Protein AF-A0A9E1WQV4-F1 (afdb_monomer)

Structure (mmCIF, N/CA/C/O backbone):
data_AF-A0A9E1WQV4-F1
#
_entry.id   AF-A0A9E1WQV4-F1
#
loop_
_atom_site.group_PDB
_atom_site.id
_atom_site.type_symbol
_atom_site.label_atom_id
_atom_site.label_alt_id
_atom_site.label_comp_id
_atom_site.label_asym_id
_atom_site.label_entity_id
_atom_site.label_seq_id
_atom_site.pdbx_PDB_ins_code
_atom_site.Cartn_x
_atom_site.Cartn_y
_atom_site.Cartn_z
_atom_site.occupancy
_atom_site.B_iso_or_equiv
_atom_site.auth_seq_id
_atom_site.auth_comp_id
_atom_site.auth_asym_id
_atom_site.auth_atom_id
_atom_site.pdbx_PDB_model_num
ATOM 1 N N . MET A 1 1 ? -16.474 -38.210 -16.948 1.00 46.97 1 MET A N 1
ATOM 2 C CA . MET A 1 1 ? -16.810 -39.626 -16.668 1.00 46.97 1 MET A CA 1
ATOM 3 C C . MET A 1 1 ? -15.667 -40.233 -15.865 1.00 46.97 1 MET A C 1
ATOM 5 O O . MET A 1 1 ? -14.550 -39.783 -16.066 1.00 46.97 1 MET A O 1
ATOM 9 N N . HIS A 1 2 ? -15.974 -41.198 -14.989 1.00 42.28 2 HIS A N 1
ATOM 10 C CA . HIS A 1 2 ? -15.208 -41.703 -13.825 1.00 42.28 2 HIS A CA 1
ATOM 11 C C . HIS A 1 2 ? -15.502 -40.909 -12.539 1.00 42.28 2 HIS A C 1
ATOM 13 O O . HIS A 1 2 ? -14.863 -39.907 -12.256 1.00 42.28 2 HIS A O 1
ATOM 19 N N . HIS A 1 3 ? -16.684 -41.086 -11.938 1.00 42.25 3 HIS A N 1
ATOM 20 C CA . HIS A 1 3 ? -17.107 -42.176 -11.032 1.00 42.25 3 HIS A CA 1
ATOM 21 C C . HIS A 1 3 ? -16.388 -42.156 -9.675 1.00 42.25 3 HIS A C 1
ATOM 23 O O . HIS A 1 3 ? -15.284 -42.660 -9.536 1.00 42.25 3 HIS A O 1
ATOM 29 N N . TYR A 1 4 ? -17.081 -41.543 -8.708 1.00 45.31 4 TYR A N 1
ATOM 30 C CA . TYR A 1 4 ? -17.260 -41.971 -7.318 1.00 45.31 4 TYR A CA 1
ATOM 31 C C . TYR A 1 4 ? -16.477 -43.218 -6.875 1.00 45.31 4 TYR A C 1
ATOM 33 O O . TYR A 1 4 ? -16.779 -44.317 -7.331 1.00 45.31 4 TYR A O 1
ATOM 41 N N . ASP A 1 5 ? -15.650 -43.055 -5.843 1.00 47.50 5 ASP A N 1
ATOM 42 C CA . ASP A 1 5 ? -15.362 -44.114 -4.869 1.00 47.50 5 ASP A CA 1
ATOM 43 C C . ASP A 1 5 ? -15.638 -43.563 -3.456 1.00 47.50 5 ASP A C 1
ATOM 45 O O . ASP A 1 5 ? -14.759 -43.288 -2.645 1.00 47.50 5 ASP A O 1
ATOM 49 N N . MET A 1 6 ? -16.929 -43.314 -3.205 1.00 45.66 6 MET A N 1
ATOM 50 C CA . MET A 1 6 ? -17.501 -42.812 -1.947 1.00 45.66 6 MET A CA 1
ATOM 51 C C . MET A 1 6 ? -17.825 -43.951 -0.957 1.00 45.66 6 MET A C 1
ATOM 53 O O . MET A 1 6 ? -18.686 -43.789 -0.098 1.00 45.66 6 MET A O 1
ATOM 57 N N . LEU A 1 7 ? -17.218 -45.139 -1.073 1.00 41.62 7 LEU A N 1
ATOM 58 C CA . LEU A 1 7 ? -17.645 -46.279 -0.252 1.00 41.62 7 LEU A CA 1
ATOM 59 C C . LEU A 1 7 ? -16.545 -47.332 -0.048 1.00 41.62 7 LEU A C 1
ATOM 61 O O . LEU A 1 7 ? -16.568 -48.372 -0.693 1.00 41.62 7 LEU A O 1
ATOM 65 N N . LYS A 1 8 ? -15.602 -47.081 0.870 1.00 40.69 8 LYS A N 1
ATOM 66 C CA . LYS A 1 8 ? -14.780 -48.104 1.558 1.00 40.69 8 LYS A CA 1
ATOM 67 C C . LYS A 1 8 ? -13.944 -47.448 2.661 1.00 40.69 8 LYS A C 1
ATOM 69 O O . LYS A 1 8 ? -12.840 -46.994 2.402 1.00 40.69 8 LYS A O 1
ATOM 74 N N . ALA A 1 9 ? -14.495 -47.395 3.872 1.00 35.00 9 ALA A N 1
ATOM 75 C CA . ALA A 1 9 ? -13.773 -47.606 5.137 1.00 35.00 9 ALA A CA 1
ATOM 76 C C . ALA A 1 9 ? -14.674 -47.212 6.316 1.00 35.00 9 ALA A C 1
ATOM 78 O O . ALA A 1 9 ? -14.480 -46.186 6.962 1.00 35.00 9 ALA A O 1
ATOM 79 N N . LEU A 1 10 ? -15.673 -48.048 6.602 1.00 38.72 10 LEU A N 1
ATOM 80 C CA . LEU A 1 10 ? -16.280 -48.108 7.926 1.00 38.72 10 LEU A CA 1
ATOM 81 C C . LEU A 1 10 ? -15.916 -49.477 8.505 1.00 38.72 10 LEU A C 1
ATOM 83 O O . LEU A 1 10 ? -16.418 -50.497 8.043 1.00 38.72 10 LEU A O 1
ATOM 87 N N . CYS A 1 11 ? -15.016 -49.491 9.485 1.00 37.09 11 CYS A N 1
ATOM 88 C CA . CYS A 1 11 ? -14.841 -50.599 10.417 1.00 37.09 11 CYS A CA 1
ATOM 89 C C . CYS A 1 11 ? -14.579 -49.985 11.795 1.00 37.09 11 CYS A C 1
ATOM 91 O O . CYS A 1 11 ? -13.533 -49.396 12.050 1.00 37.09 11 CYS A O 1
ATOM 93 N N . VAL A 1 12 ? -15.601 -50.064 12.641 1.00 45.34 12 VAL A N 1
ATOM 94 C CA . VAL A 1 12 ? -15.632 -49.627 14.037 1.00 45.34 12 VAL A CA 1
ATOM 95 C C . VAL A 1 12 ? -14.972 -50.705 14.888 1.00 45.34 12 VAL A C 1
ATOM 97 O O . VAL A 1 12 ? -15.462 -51.826 14.853 1.00 45.34 12 VAL A O 1
ATOM 100 N N . ILE A 1 13 ? -13.973 -50.375 15.717 1.00 40.44 13 ILE A N 1
ATOM 101 C CA . ILE A 1 13 ? -13.744 -51.079 16.994 1.00 40.44 13 ILE A CA 1
ATOM 102 C C . ILE A 1 13 ? -13.333 -50.059 18.068 1.00 40.44 13 ILE A C 1
ATOM 104 O O . ILE A 1 13 ? -12.258 -49.467 18.023 1.00 40.44 13 ILE A O 1
ATOM 108 N N . MET A 1 14 ? -14.232 -49.881 19.038 1.00 46.06 14 MET A N 1
ATOM 109 C CA . MET A 1 14 ? -14.001 -49.277 20.350 1.00 46.06 14 MET A CA 1
ATOM 110 C C . MET A 1 14 ? -13.062 -50.152 21.188 1.00 46.06 14 MET A C 1
ATOM 112 O O . MET A 1 14 ? -13.451 -51.282 21.463 1.00 46.06 14 MET A O 1
ATOM 116 N N . ILE A 1 15 ? -11.944 -49.614 21.699 1.00 48.19 15 ILE A N 1
ATOM 117 C CA . ILE A 1 15 ? -11.356 -49.987 23.005 1.00 48.19 15 ILE A CA 1
ATOM 118 C C . ILE A 1 15 ? -10.679 -48.745 23.635 1.00 48.19 15 ILE A C 1
ATOM 120 O O . ILE A 1 15 ? -9.665 -48.263 23.149 1.00 48.19 15 ILE A O 1
ATOM 124 N N . LEU A 1 16 ? -11.304 -48.245 24.709 1.00 49.38 16 LEU A N 1
ATOM 125 C CA . LEU A 1 16 ? -10.781 -47.538 25.897 1.00 49.38 16 LEU A CA 1
ATOM 126 C C . LEU A 1 16 ? -9.559 -46.598 25.778 1.00 49.38 16 LEU A C 1
ATOM 128 O O . LEU A 1 16 ? -8.407 -47.019 25.822 1.00 49.38 16 LEU A O 1
ATOM 132 N N . GLY A 1 17 ? -9.856 -45.298 25.857 1.00 51.12 17 GLY A N 1
ATOM 133 C CA . GLY A 1 17 ? -8.946 -44.217 26.253 1.00 51.12 17 GLY A CA 1
ATOM 134 C C . GLY A 1 17 ? -9.301 -42.931 25.505 1.00 51.12 17 GLY A C 1
ATOM 135 O O . GLY A 1 17 ? -9.462 -43.002 24.287 1.00 51.12 17 GLY A O 1
ATOM 136 N N . PRO A 1 18 ? -9.448 -41.754 26.149 1.00 47.06 18 PRO A N 1
ATOM 137 C CA . PRO A 1 18 ? -9.631 -40.511 25.415 1.00 47.06 18 PRO A CA 1
ATOM 138 C C . PRO A 1 18 ? -8.277 -40.102 24.826 1.00 47.06 18 PRO A C 1
ATOM 140 O O . PRO A 1 18 ? -7.641 -39.151 25.269 1.00 47.06 18 PRO A O 1
ATOM 143 N N . ALA A 1 19 ? -7.806 -40.843 23.826 1.00 55.81 19 ALA A N 1
ATOM 144 C CA . ALA A 1 19 ? -6.845 -40.318 22.882 1.00 55.81 19 ALA A CA 1
ATOM 145 C C . ALA A 1 19 ? -7.621 -39.305 22.041 1.00 55.81 19 ALA A C 1
ATOM 147 O O . ALA A 1 19 ? -8.269 -39.648 21.054 1.00 55.81 19 ALA A O 1
ATOM 148 N N . VAL A 1 20 ? -7.618 -38.054 22.503 1.00 52.47 20 VAL A N 1
ATOM 149 C CA . VAL A 1 20 ? -7.953 -36.902 21.674 1.00 52.47 20 VAL A CA 1
ATOM 150 C C . VAL A 1 20 ? -6.980 -36.962 20.506 1.00 52.47 20 VAL A C 1
ATOM 152 O O . VAL A 1 20 ? -5.822 -36.567 20.624 1.00 52.47 20 VAL A O 1
ATOM 155 N N . ILE A 1 21 ? -7.421 -37.538 19.391 1.00 55.25 21 ILE A N 1
ATOM 156 C CA . ILE A 1 21 ? -6.723 -37.393 18.126 1.00 55.25 21 ILE A CA 1
ATOM 157 C C . ILE A 1 21 ? -6.919 -35.925 17.773 1.00 55.25 21 ILE A C 1
ATOM 159 O O . ILE A 1 21 ? -7.943 -35.531 17.219 1.00 55.25 21 ILE A O 1
ATOM 163 N N . LEU A 1 22 ? -5.957 -35.101 18.188 1.00 50.19 22 LEU A N 1
ATOM 164 C CA . LEU A 1 22 ? -5.810 -33.740 17.716 1.00 50.19 22 LEU A CA 1
ATOM 165 C C . LEU A 1 22 ? -5.447 -33.855 16.238 1.00 50.19 22 LEU A C 1
ATOM 167 O O . LEU A 1 22 ? -4.277 -33.891 15.865 1.00 50.19 22 LEU A O 1
ATOM 171 N N . THR A 1 23 ? -6.458 -33.987 15.385 1.00 56.59 23 THR A N 1
ATOM 172 C CA . THR A 1 23 ? -6.287 -33.723 13.966 1.00 56.59 23 THR A CA 1
ATOM 173 C C . THR A 1 23 ? -5.941 -32.245 13.884 1.00 56.59 23 THR A C 1
ATOM 175 O O . THR A 1 23 ? -6.826 -31.395 13.987 1.00 56.59 23 THR A O 1
ATOM 178 N N . ALA A 1 24 ? -4.650 -31.928 13.794 1.00 57.56 24 ALA A N 1
ATOM 179 C CA . ALA A 1 24 ? -4.224 -30.605 13.389 1.00 57.56 24 ALA A CA 1
ATOM 180 C C . ALA A 1 24 ? -4.896 -30.352 12.039 1.00 57.56 24 ALA A C 1
ATOM 182 O O . ALA A 1 24 ? -4.592 -31.020 11.047 1.00 57.56 24 ALA A O 1
ATOM 183 N N . ALA A 1 25 ? -5.885 -29.457 12.035 1.00 50.06 25 ALA A N 1
ATOM 184 C CA . ALA A 1 25 ? -6.402 -28.908 10.800 1.00 50.06 25 ALA A CA 1
ATOM 185 C C . ALA A 1 25 ? -5.195 -28.388 10.009 1.00 50.06 25 ALA A C 1
ATOM 187 O O . ALA A 1 25 ? -4.257 -27.856 10.614 1.00 50.06 25 ALA A O 1
ATOM 188 N N . PRO A 1 26 ? -5.160 -28.581 8.687 1.00 46.53 26 PRO A N 1
ATOM 189 C CA . PRO A 1 26 ? -4.040 -28.079 7.925 1.00 46.53 26 PRO A CA 1
ATOM 190 C C . PRO A 1 26 ? -3.999 -26.554 8.101 1.00 46.53 26 PRO A C 1
ATOM 192 O O . PRO A 1 26 ? -5.042 -25.900 8.056 1.00 46.53 26 PRO A O 1
ATOM 195 N N . ALA A 1 27 ? -2.811 -26.000 8.355 1.00 46.19 27 ALA A N 1
ATOM 196 C CA . ALA A 1 27 ? -2.582 -24.560 8.413 1.00 46.19 27 ALA A CA 1
ATOM 197 C C . ALA A 1 27 ? -2.834 -23.981 7.014 1.00 46.19 27 ALA A C 1
ATOM 199 O O . ALA A 1 27 ? -1.961 -23.941 6.146 1.00 46.19 27 ALA A O 1
ATOM 200 N N . HIS A 1 28 ? -4.089 -23.654 6.738 1.00 47.72 28 HIS A N 1
ATOM 201 C CA . HIS A 1 28 ? -4.545 -23.153 5.456 1.00 47.72 28 HIS A CA 1
ATOM 202 C C . HIS A 1 28 ? -5.324 -21.862 5.727 1.00 47.72 28 HIS A C 1
ATOM 204 O O . HIS A 1 28 ? -6.419 -21.880 6.279 1.00 47.72 28 HIS A O 1
ATOM 210 N N . ALA A 1 29 ? -4.703 -20.739 5.348 1.00 48.44 29 ALA A N 1
ATOM 211 C CA . ALA A 1 29 ? -5.222 -19.364 5.342 1.00 48.44 29 ALA A CA 1
ATOM 212 C C . ALA A 1 29 ? -5.430 -18.630 6.691 1.00 48.44 29 ALA A C 1
ATOM 214 O O . ALA A 1 29 ? -5.790 -17.456 6.670 1.00 48.44 29 ALA A O 1
ATOM 215 N N . SER A 1 30 ? -5.160 -19.245 7.846 1.00 55.81 30 SER A N 1
ATOM 216 C CA . SER A 1 30 ? -5.443 -18.660 9.174 1.00 55.81 30 SER A CA 1
ATOM 217 C C . SER A 1 30 ? -4.333 -17.811 9.811 1.00 55.81 30 SER A C 1
ATOM 219 O O . SER A 1 30 ? -4.592 -17.169 10.826 1.00 55.81 30 SER A O 1
ATOM 221 N N . ASP A 1 31 ? -3.123 -17.788 9.248 1.00 76.44 31 ASP A N 1
ATOM 222 C CA . ASP A 1 31 ? -1.943 -17.324 10.005 1.00 76.44 31 ASP A CA 1
ATOM 223 C C . ASP A 1 31 ? -1.505 -15.890 9.666 1.00 76.44 31 ASP A C 1
ATOM 225 O O . ASP A 1 31 ? -0.650 -15.323 10.345 1.00 76.44 31 ASP A O 1
ATOM 229 N N . VAL A 1 32 ? -2.091 -15.274 8.633 1.00 90.38 32 VAL A N 1
ATOM 230 C CA . VAL A 1 32 ? -1.797 -13.874 8.297 1.00 90.38 32 VAL A CA 1
ATOM 231 C C . VAL A 1 32 ? -2.592 -12.961 9.224 1.00 90.38 32 VAL A C 1
ATOM 233 O O . VAL A 1 32 ? -3.813 -12.836 9.111 1.00 90.38 32 VAL A O 1
ATOM 236 N N . VAL A 1 33 ? -1.879 -12.292 10.125 1.00 94.06 33 VAL A N 1
ATOM 237 C CA . VAL A 1 33 ? -2.424 -11.306 11.061 1.00 94.06 33 VAL A CA 1
ATOM 238 C C . VAL A 1 33 ? -1.759 -9.952 10.848 1.00 94.06 33 VAL A C 1
ATOM 240 O O . VAL A 1 33 ? -0.567 -9.860 10.566 1.00 94.06 33 VAL A O 1
ATOM 243 N N . PHE A 1 34 ? -2.544 -8.887 10.980 1.00 95.56 34 PHE A N 1
ATOM 244 C CA . PHE A 1 34 ? -2.066 -7.510 10.916 1.00 95.56 34 PHE A CA 1
ATOM 245 C C . PHE A 1 34 ? -2.098 -6.908 12.319 1.00 95.56 34 PHE A C 1
ATOM 247 O O . PHE A 1 34 ? -2.936 -6.056 12.633 1.00 95.56 34 PHE A O 1
ATOM 254 N N . ASP A 1 35 ? -1.240 -7.448 13.180 1.00 94.19 35 ASP A N 1
ATOM 255 C CA . ASP A 1 35 ? -1.092 -7.107 14.594 1.00 94.19 35 ASP A CA 1
ATOM 256 C C . ASP A 1 35 ? -0.100 -5.949 14.812 1.00 94.19 35 ASP A C 1
ATOM 258 O O . ASP A 1 35 ? 0.396 -5.349 13.860 1.00 94.19 35 ASP A O 1
ATOM 262 N N . ASP A 1 36 ? 0.161 -5.579 16.066 1.00 93.81 36 ASP A N 1
ATOM 263 C CA . ASP A 1 36 ? 0.959 -4.388 16.387 1.00 93.81 36 ASP A CA 1
ATOM 264 C C . ASP A 1 36 ? 2.405 -4.427 15.853 1.00 93.81 36 ASP A C 1
ATOM 266 O O . ASP A 1 36 ? 2.839 -3.412 15.296 1.00 93.81 36 ASP A O 1
ATOM 270 N N . PRO A 1 37 ? 3.154 -5.547 15.941 1.00 93.38 37 PRO A N 1
ATOM 271 C CA . PRO A 1 37 ? 4.454 -5.667 15.284 1.00 93.38 37 PRO A CA 1
ATOM 272 C C . PRO A 1 37 ? 4.396 -5.396 13.777 1.00 93.38 37 PRO A C 1
ATOM 274 O O . PRO A 1 37 ? 5.180 -4.586 13.275 1.00 93.38 37 PRO A O 1
ATOM 277 N N . VAL A 1 38 ? 3.452 -6.017 13.060 1.00 94.38 38 VAL A N 1
ATOM 278 C CA . VAL A 1 38 ? 3.329 -5.848 11.604 1.00 94.38 38 VAL A CA 1
ATOM 279 C C . VAL A 1 38 ? 2.866 -4.430 11.255 1.00 94.38 38 VAL A C 1
ATOM 281 O O . VAL A 1 38 ? 3.440 -3.799 10.367 1.00 94.38 38 VAL A O 1
ATOM 284 N N . ARG A 1 39 ? 1.885 -3.879 11.981 1.00 95.12 39 ARG A N 1
ATOM 285 C CA . ARG A 1 39 ? 1.399 -2.495 11.816 1.00 95.12 39 ARG A CA 1
ATOM 286 C C . ARG A 1 39 ? 2.522 -1.484 11.962 1.00 95.12 39 ARG A C 1
ATOM 288 O O . ARG A 1 39 ? 2.651 -0.597 11.123 1.00 95.12 39 ARG A O 1
ATOM 295 N N . ARG A 1 40 ? 3.327 -1.616 13.019 1.00 93.25 40 ARG A N 1
ATOM 296 C CA . ARG A 1 40 ? 4.455 -0.722 13.281 1.00 93.25 40 ARG A CA 1
ATOM 297 C C . ARG A 1 40 ? 5.483 -0.812 12.166 1.00 93.25 40 ARG A C 1
ATOM 299 O O . ARG A 1 40 ? 5.858 0.209 11.605 1.00 93.25 40 ARG A O 1
ATOM 306 N N . ALA A 1 41 ? 5.878 -2.029 11.804 1.00 93.19 41 ALA A N 1
ATOM 307 C CA . ALA A 1 41 ? 6.856 -2.228 10.750 1.00 93.19 41 ALA A CA 1
ATOM 308 C C . ALA A 1 41 ? 6.388 -1.669 9.399 1.00 93.19 41 ALA A C 1
ATOM 310 O O . ALA A 1 41 ? 7.191 -1.089 8.676 1.00 93.19 41 ALA A O 1
ATOM 311 N N . VAL A 1 42 ? 5.097 -1.797 9.071 1.00 94.31 42 VAL A N 1
ATOM 312 C CA . VAL A 1 42 ? 4.510 -1.176 7.877 1.00 94.31 42 VAL A CA 1
ATOM 313 C C . VAL A 1 42 ? 4.465 0.349 7.996 1.00 94.31 42 VAL A C 1
ATOM 315 O O . VAL A 1 42 ? 4.784 1.030 7.026 1.00 94.31 42 VAL A O 1
ATOM 318 N N . GLY A 1 43 ? 4.107 0.895 9.160 1.00 93.56 43 GLY A N 1
ATOM 319 C CA . GLY A 1 43 ? 4.108 2.341 9.416 1.00 93.56 43 GLY A CA 1
ATOM 320 C C . GLY A 1 43 ? 5.493 2.988 9.304 1.00 93.56 43 GLY A C 1
ATOM 321 O O . GLY A 1 43 ? 5.591 4.148 8.909 1.00 93.56 43 GLY A O 1
ATOM 322 N N . ASP A 1 44 ? 6.551 2.221 9.574 1.00 91.81 44 ASP A N 1
ATOM 323 C CA . ASP A 1 44 ? 7.949 2.657 9.490 1.00 91.81 44 ASP A CA 1
ATOM 324 C C . ASP A 1 44 ? 8.535 2.561 8.058 1.00 91.81 44 ASP A C 1
ATOM 326 O O . ASP A 1 44 ? 9.668 2.989 7.814 1.00 91.81 44 ASP A O 1
ATOM 330 N N . LEU A 1 45 ? 7.788 2.018 7.083 1.00 92.12 45 LEU A N 1
ATOM 331 C CA . LEU A 1 45 ? 8.240 1.932 5.690 1.00 92.12 45 LEU A CA 1
ATOM 332 C C . LEU A 1 45 ? 8.341 3.316 5.039 1.00 92.12 45 LEU A C 1
ATOM 334 O O . LEU A 1 45 ? 7.531 4.216 5.258 1.00 92.12 45 LEU A O 1
ATOM 338 N N . THR A 1 46 ? 9.324 3.468 4.148 1.00 92.00 46 THR A N 1
ATOM 339 C CA . THR A 1 46 ? 9.542 4.721 3.419 1.00 92.00 46 THR A CA 1
ATOM 340 C C . THR A 1 46 ? 8.337 5.065 2.533 1.00 92.00 46 THR A C 1
ATOM 342 O O . THR A 1 46 ? 7.958 4.243 1.695 1.00 92.00 46 THR A O 1
ATOM 345 N N . PRO A 1 47 ? 7.755 6.273 2.639 1.00 93.19 47 PRO A N 1
ATOM 346 C CA . PRO A 1 47 ? 6.695 6.699 1.735 1.00 93.19 47 PRO A CA 1
ATOM 347 C C . PRO A 1 47 ? 7.230 6.936 0.322 1.00 93.19 47 PRO A C 1
ATOM 349 O O . PRO A 1 47 ? 8.192 7.673 0.116 1.00 93.19 47 PRO A O 1
ATOM 352 N N . LEU A 1 48 ? 6.553 6.346 -0.659 1.00 92.88 48 LEU A N 1
ATOM 353 C CA . LEU A 1 48 ? 6.721 6.619 -2.088 1.00 92.88 48 LEU A CA 1
ATOM 354 C C . LEU A 1 48 ? 5.687 7.641 -2.583 1.00 92.88 48 LEU A C 1
ATOM 356 O O . LEU A 1 48 ? 5.943 8.385 -3.528 1.00 92.88 48 LEU A O 1
ATOM 360 N N . SER A 1 49 ? 4.506 7.675 -1.958 1.00 93.88 49 SER A N 1
ATOM 361 C CA . SER A 1 49 ? 3.452 8.657 -2.220 1.00 93.88 49 SER A CA 1
ATOM 362 C C . SER A 1 49 ? 2.493 8.767 -1.037 1.00 93.88 49 SER A C 1
ATOM 364 O O . SER A 1 49 ? 2.248 7.786 -0.334 1.00 93.88 49 SER A O 1
ATOM 366 N N . GLY A 1 50 ? 1.906 9.950 -0.851 1.00 89.00 50 GLY A N 1
ATOM 367 C CA . GLY A 1 50 ? 1.011 10.232 0.268 1.00 89.00 50 GLY A CA 1
ATOM 368 C C . GLY A 1 50 ? 1.735 10.328 1.614 1.00 89.00 50 GLY A C 1
ATOM 369 O O 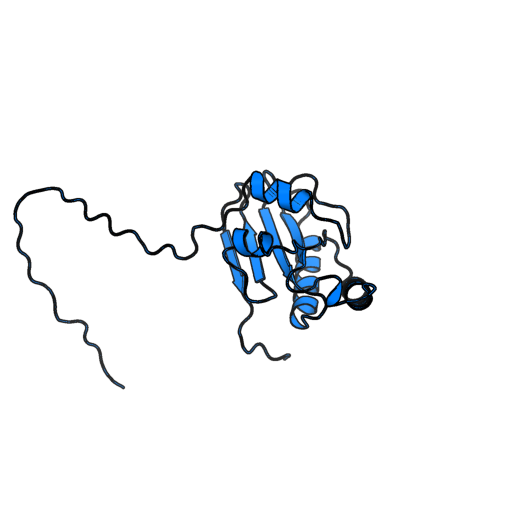. GLY A 1 50 ? 2.955 10.194 1.713 1.00 89.00 50 GLY A O 1
ATOM 370 N N . THR A 1 51 ? 0.966 10.603 2.662 1.00 83.19 51 THR A N 1
ATOM 371 C CA . THR A 1 51 ? 1.475 10.667 4.037 1.00 83.19 51 THR A CA 1
ATOM 372 C C . THR A 1 51 ? 1.468 9.265 4.646 1.00 83.19 51 THR A C 1
ATOM 374 O O . THR A 1 51 ? 0.439 8.603 4.547 1.00 83.19 51 THR A O 1
ATOM 377 N N . PRO A 1 52 ? 2.555 8.791 5.281 1.00 75.38 52 PRO A N 1
ATOM 378 C CA . PRO A 1 52 ? 2.541 7.527 6.015 1.00 75.38 52 PRO A CA 1
ATOM 379 C C . PRO A 1 52 ? 1.372 7.440 7.002 1.00 75.38 52 PRO A C 1
ATOM 381 O O . PRO A 1 52 ? 1.014 8.430 7.645 1.00 75.38 52 PRO A O 1
ATOM 384 N N . VAL A 1 53 ? 0.786 6.250 7.136 1.00 78.50 53 VAL A N 1
ATOM 385 C CA . VAL A 1 53 ? -0.278 6.011 8.117 1.00 78.50 53 VAL A CA 1
ATOM 386 C C . VAL A 1 53 ? 0.341 6.004 9.511 1.00 78.50 53 VAL A C 1
ATOM 388 O O . VAL A 1 53 ? 1.142 5.131 9.825 1.00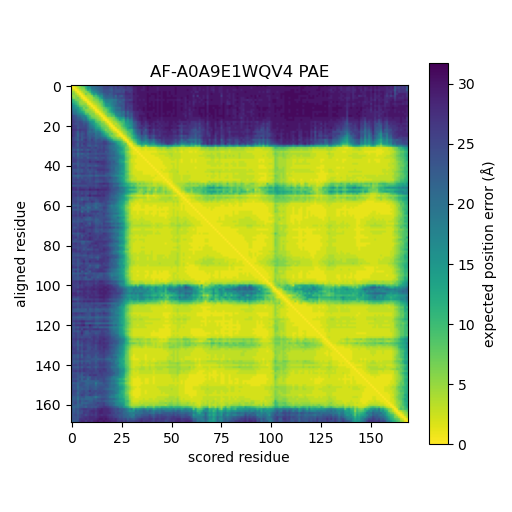 78.50 53 VAL A O 1
ATOM 391 N N . ALA A 1 54 ? -0.057 6.956 10.355 1.00 72.19 54 ALA A N 1
ATOM 392 C CA . ALA A 1 54 ? 0.427 7.035 11.734 1.00 72.19 54 ALA A CA 1
ATOM 393 C C . ALA A 1 54 ? -0.225 5.997 12.668 1.00 72.19 54 ALA A C 1
ATOM 395 O O . ALA A 1 54 ? 0.361 5.652 13.690 1.00 72.19 54 ALA A O 1
ATOM 396 N N . ASP A 1 55 ? -1.434 5.520 12.338 1.00 84.50 55 ASP A N 1
ATOM 397 C CA . ASP A 1 55 ? -2.166 4.550 13.159 1.00 84.50 55 ASP A CA 1
ATOM 398 C C . ASP A 1 55 ? -3.160 3.690 12.351 1.00 84.50 55 ASP A C 1
ATOM 400 O O . ASP A 1 55 ? -4.051 4.201 11.653 1.00 84.50 55 ASP A O 1
ATOM 404 N N . PHE A 1 56 ? -3.015 2.373 12.498 1.00 91.75 56 PHE A N 1
ATOM 405 C CA . PHE A 1 56 ? -3.876 1.337 11.923 1.00 91.75 56 PHE A CA 1
ATOM 406 C C . PHE A 1 56 ? -4.915 0.794 12.921 1.00 91.75 56 PHE A C 1
ATOM 408 O O . PHE A 1 56 ? -5.865 0.132 12.504 1.00 91.75 56 PHE A O 1
ATOM 415 N N . ALA A 1 57 ? -4.750 1.041 14.223 1.00 88.31 57 ALA A N 1
ATOM 416 C CA . ALA A 1 57 ? -5.556 0.427 15.267 1.00 88.31 57 ALA A CA 1
ATOM 417 C C . ALA A 1 57 ? -7.034 0.837 15.177 1.00 88.31 57 ALA A C 1
ATOM 419 O O . ALA A 1 57 ? -7.381 1.989 14.908 1.00 88.31 57 ALA A O 1
ATOM 420 N N . GLY A 1 58 ? -7.927 -0.132 15.403 1.00 92.38 58 GLY A N 1
ATOM 421 C CA . GLY A 1 58 ? -9.371 0.104 15.447 1.00 92.38 58 GLY A CA 1
ATOM 422 C C . GLY A 1 58 ? -10.026 0.390 14.090 1.00 92.38 58 GLY A C 1
ATOM 423 O O . GLY A 1 58 ? -11.206 0.740 14.056 1.00 92.38 58 GLY A O 1
ATOM 424 N N . LYS A 1 59 ? -9.300 0.236 12.976 1.00 94.56 59 LYS A N 1
ATOM 425 C CA . LYS A 1 59 ? -9.792 0.501 11.616 1.00 94.56 59 LYS A CA 1
ATOM 426 C C . LYS A 1 59 ? -9.775 -0.765 10.775 1.00 94.56 59 LYS A C 1
ATOM 428 O O . LYS A 1 59 ? -8.878 -1.595 10.900 1.00 94.56 59 LYS A O 1
ATOM 433 N N . ILE A 1 60 ? -10.725 -0.868 9.848 1.00 97.44 60 ILE A N 1
ATOM 434 C CA . ILE A 1 60 ? -10.604 -1.839 8.759 1.00 97.44 60 ILE A CA 1
ATOM 435 C C . ILE A 1 60 ? -9.386 -1.429 7.933 1.00 97.44 60 ILE A C 1
ATOM 437 O O . ILE A 1 60 ? -9.266 -0.262 7.556 1.00 97.44 60 ILE A O 1
ATOM 441 N N . THR A 1 61 ? -8.486 -2.367 7.657 1.00 97.62 61 THR A N 1
ATOM 442 C CA . THR A 1 61 ? -7.262 -2.078 6.902 1.00 97.62 61 THR A CA 1
ATOM 443 C C . THR A 1 61 ? -7.226 -2.876 5.612 1.00 97.62 61 THR A C 1
ATOM 445 O O . THR A 1 61 ? -7.299 -4.099 5.629 1.00 97.62 61 THR A O 1
ATOM 448 N N . VAL A 1 62 ? -7.079 -2.178 4.491 1.00 98.06 62 VAL A N 1
ATOM 449 C CA . VAL A 1 62 ? -6.838 -2.756 3.171 1.00 98.06 62 VAL A CA 1
ATOM 450 C C . VAL A 1 62 ? -5.358 -2.618 2.847 1.00 98.06 62 VAL A C 1
ATOM 452 O O . VAL A 1 62 ? -4.852 -1.503 2.722 1.00 98.06 62 VAL A O 1
ATOM 455 N N . VAL A 1 63 ? -4.674 -3.746 2.699 1.00 97.69 63 VAL A N 1
ATOM 456 C CA . VAL A 1 63 ? -3.269 -3.814 2.291 1.00 97.69 63 VAL A CA 1
ATOM 457 C C . VAL A 1 63 ? -3.213 -4.334 0.861 1.00 97.69 63 VAL A C 1
ATOM 459 O O . VAL A 1 63 ? -3.657 -5.449 0.596 1.00 97.69 63 VAL A O 1
ATOM 462 N N . SER A 1 64 ? -2.680 -3.536 -0.063 1.00 97.50 64 SER A N 1
ATOM 463 C CA . SER A 1 64 ? -2.538 -3.901 -1.476 1.00 97.50 64 SER A CA 1
ATOM 464 C C . SER A 1 64 ? -1.070 -4.031 -1.859 1.00 97.50 64 SER A C 1
ATOM 466 O O . SER A 1 64 ? -0.297 -3.092 -1.712 1.00 97.50 64 SER A O 1
ATOM 468 N N . PHE A 1 65 ? -0.674 -5.189 -2.366 1.00 96.94 65 PHE A N 1
ATOM 469 C CA . PHE A 1 65 ? 0.687 -5.452 -2.815 1.00 96.94 65 PHE A CA 1
ATOM 470 C C . PHE A 1 65 ? 0.815 -5.221 -4.312 1.00 96.94 65 PHE A C 1
ATOM 472 O O . PHE A 1 65 ? 0.010 -5.732 -5.092 1.00 96.94 65 PHE A O 1
ATOM 479 N N . PHE A 1 66 ? 1.831 -4.464 -4.721 1.00 96.19 66 PHE A N 1
ATOM 480 C CA . PHE A 1 66 ? 1.984 -4.026 -6.106 1.00 96.19 66 PHE A CA 1
ATOM 481 C C . PHE A 1 66 ? 3.453 -3.854 -6.507 1.00 96.19 66 PHE A C 1
ATOM 483 O O . PHE A 1 66 ? 4.347 -3.902 -5.670 1.00 96.19 66 PHE A O 1
ATOM 490 N N . ALA A 1 67 ? 3.667 -3.604 -7.797 1.00 94.44 67 ALA A N 1
ATOM 491 C CA . ALA A 1 67 ? 4.908 -3.089 -8.365 1.00 94.44 67 ALA A CA 1
ATOM 492 C C . ALA A 1 67 ? 4.552 -2.132 -9.506 1.00 94.44 67 ALA A C 1
ATOM 494 O O . ALA A 1 67 ? 3.522 -2.317 -10.162 1.00 94.44 67 ALA A O 1
ATOM 495 N N . SER A 1 68 ? 5.387 -1.140 -9.812 1.00 93.81 68 SER A N 1
ATOM 496 C CA . SER A 1 68 ? 5.047 -0.152 -10.847 1.00 93.81 68 SER A CA 1
ATOM 497 C C . SER A 1 68 ? 5.033 -0.725 -12.273 1.00 93.81 68 SER A C 1
ATOM 499 O O . SER A 1 68 ? 4.406 -0.160 -13.170 1.00 93.81 68 SER A O 1
ATOM 501 N N . TRP A 1 69 ? 5.674 -1.878 -12.493 1.00 91.69 69 TRP A N 1
ATOM 502 C CA . TRP A 1 69 ? 5.640 -2.625 -13.757 1.00 91.69 69 TRP A CA 1
ATOM 503 C C . TRP A 1 69 ? 4.431 -3.558 -13.907 1.00 91.69 69 TRP A C 1
ATOM 505 O O . TRP A 1 69 ? 4.172 -4.070 -14.999 1.00 91.69 69 TRP A O 1
ATOM 515 N N . CYS A 1 70 ? 3.685 -3.795 -12.828 1.00 91.62 70 CYS A N 1
ATOM 516 C CA . CYS A 1 70 ? 2.524 -4.673 -12.835 1.00 91.62 70 CYS A CA 1
ATOM 517 C C . CYS A 1 70 ? 1.342 -3.969 -13.514 1.00 91.62 70 CYS A C 1
ATOM 519 O O . CYS A 1 70 ? 0.705 -3.081 -12.949 1.00 91.62 70 CYS A O 1
ATOM 521 N N . THR A 1 71 ? 1.020 -4.390 -14.739 1.00 91.38 71 THR A N 1
ATOM 522 C CA . THR A 1 71 ? -0.072 -3.784 -15.519 1.00 91.38 71 THR A CA 1
ATOM 523 C C . THR A 1 71 ? -1.439 -3.888 -14.820 1.00 91.38 71 THR A C 1
ATOM 525 O O . THR A 1 71 ? -2.120 -2.866 -14.739 1.00 91.38 71 THR A O 1
ATOM 528 N N . PRO A 1 72 ? -1.854 -5.042 -14.252 1.00 92.56 72 PRO A N 1
ATOM 529 C CA . PRO A 1 72 ? -3.131 -5.125 -13.534 1.00 92.56 72 PRO A CA 1
ATOM 530 C C . PRO A 1 72 ? -3.191 -4.225 -12.289 1.00 92.56 72 PRO A C 1
ATOM 532 O O . PRO A 1 72 ? -4.260 -3.753 -11.910 1.00 92.56 72 PRO A O 1
ATOM 535 N N . CYS A 1 73 ? -2.041 -3.911 -11.684 1.00 95.12 73 CYS A N 1
ATOM 536 C CA . CYS A 1 73 ? -1.973 -3.049 -10.509 1.00 95.12 73 CYS A CA 1
ATOM 537 C C . CYS A 1 73 ? -2.435 -1.610 -10.807 1.00 95.12 73 CYS A C 1
ATOM 539 O O . CYS A 1 73 ? -2.926 -0.927 -9.911 1.00 95.12 73 CYS A O 1
ATOM 541 N N . THR A 1 74 ? -2.344 -1.137 -12.059 1.00 94.38 74 THR A N 1
ATOM 542 C CA . THR A 1 74 ? -2.882 0.183 -12.433 1.00 94.38 74 THR A CA 1
ATOM 543 C C . THR A 1 74 ? -4.404 0.232 -12.280 1.00 94.38 74 THR A C 1
ATOM 545 O O . THR A 1 74 ? -4.954 1.245 -11.846 1.00 94.38 74 THR A O 1
ATOM 548 N N . ASP A 1 75 ? -5.092 -0.849 -12.635 1.00 93.88 75 ASP A N 1
ATOM 549 C CA . ASP A 1 75 ? -6.550 -0.941 -12.554 1.00 93.88 75 ASP A CA 1
ATOM 550 C C . ASP A 1 75 ? -6.993 -1.106 -11.101 1.00 93.88 75 ASP A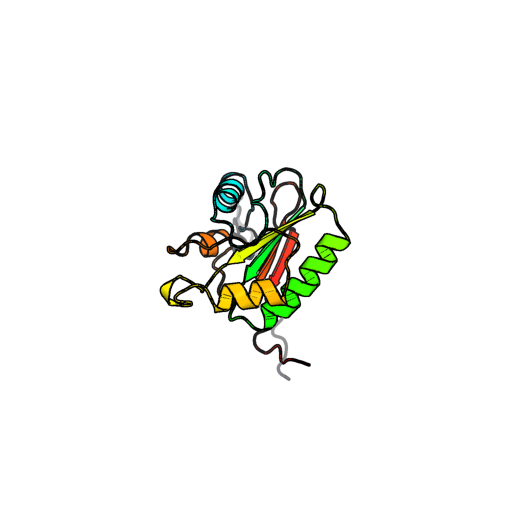 C 1
ATOM 552 O O . ASP A 1 75 ? -7.928 -0.430 -10.670 1.00 93.88 75 ASP A O 1
ATOM 556 N N . GLU A 1 76 ? -6.250 -1.903 -10.329 1.00 96.19 76 GLU A N 1
ATOM 557 C CA . GLU A 1 76 ? -6.444 -2.061 -8.887 1.00 96.19 76 GLU A CA 1
ATOM 558 C C . GLU A 1 76 ? -6.355 -0.715 -8.155 1.00 96.19 76 GLU A C 1
ATOM 560 O O . GLU A 1 76 ? -7.265 -0.344 -7.416 1.00 96.19 76 GLU A O 1
ATOM 565 N N . PHE A 1 77 ? -5.332 0.099 -8.437 1.00 97.69 77 PHE A N 1
ATOM 566 C CA . PHE A 1 77 ? -5.192 1.427 -7.828 1.00 97.69 77 PHE A CA 1
ATOM 567 C C . PHE A 1 77 ? -6.375 2.351 -8.146 1.00 97.69 77 PHE A C 1
ATOM 569 O O . PHE A 1 77 ? -6.799 3.133 -7.292 1.00 97.69 77 PHE A O 1
ATOM 576 N N . ARG A 1 78 ? -6.973 2.241 -9.343 1.00 96.88 78 ARG A N 1
ATOM 577 C CA . ARG A 1 78 ? -8.198 2.989 -9.667 1.00 96.88 78 ARG A CA 1
ATOM 578 C C . ARG A 1 78 ? -9.395 2.516 -8.842 1.00 96.88 78 ARG A C 1
ATOM 580 O O . ARG A 1 78 ? -10.217 3.351 -8.471 1.00 96.88 78 ARG A O 1
ATOM 587 N N . GLN A 1 79 ? -9.506 1.222 -8.537 1.00 96.75 79 GLN A N 1
ATOM 588 C CA . GLN A 1 79 ? -10.556 0.718 -7.643 1.00 96.75 79 GLN A CA 1
ATOM 589 C C . GLN A 1 79 ? -10.313 1.145 -6.192 1.00 96.75 79 GLN A C 1
ATOM 591 O O . GLN A 1 79 ? -11.245 1.599 -5.533 1.00 96.75 79 GLN A O 1
ATOM 596 N N . LEU A 1 80 ? -9.066 1.116 -5.718 1.00 97.75 80 LEU A N 1
ATOM 597 C CA . LEU A 1 80 ? -8.707 1.595 -4.381 1.00 97.75 80 LEU A CA 1
ATOM 598 C C . LEU A 1 80 ? -8.971 3.098 -4.206 1.00 97.75 80 LEU A C 1
ATOM 600 O O . LEU A 1 80 ? -9.427 3.520 -3.145 1.00 97.75 80 LEU A O 1
ATOM 604 N N . ASN A 1 81 ? -8.783 3.912 -5.249 1.00 97.94 81 ASN A N 1
ATOM 605 C CA . ASN A 1 81 ? -9.179 5.325 -5.222 1.00 97.94 81 ASN A CA 1
ATOM 606 C C . ASN A 1 81 ? -10.699 5.495 -5.071 1.00 97.94 81 ASN A C 1
ATOM 608 O O . ASN A 1 81 ? -11.153 6.360 -4.322 1.00 97.94 81 ASN A O 1
ATOM 612 N N . LYS A 1 82 ? -11.506 4.653 -5.731 1.00 97.81 82 LYS A N 1
ATOM 613 C CA . LYS A 1 82 ? -12.965 4.653 -5.525 1.00 97.81 82 LYS A CA 1
ATOM 614 C C . LYS A 1 82 ? -13.329 4.205 -4.113 1.00 97.81 82 LYS A C 1
ATOM 616 O O . LYS A 1 82 ? -14.206 4.809 -3.504 1.00 97.81 82 LYS A O 1
ATOM 621 N N . LEU A 1 83 ? -12.641 3.193 -3.580 1.00 96.81 83 LEU A N 1
ATOM 622 C CA . LEU A 1 83 ? -12.831 2.736 -2.205 1.00 96.81 83 LEU A CA 1
ATOM 623 C C . LEU A 1 83 ? -12.536 3.866 -1.214 1.00 96.81 83 LEU A C 1
ATOM 625 O O . LEU A 1 83 ? -13.343 4.130 -0.330 1.00 96.81 83 LEU A O 1
ATOM 629 N N . ARG A 1 84 ? -11.431 4.592 -1.410 1.00 95.88 84 ARG A N 1
ATOM 630 C CA . ARG A 1 84 ? -11.098 5.780 -0.620 1.00 95.88 84 ARG A CA 1
ATOM 631 C C . ARG A 1 84 ? -12.168 6.868 -0.718 1.00 95.88 84 ARG A C 1
ATOM 633 O O . ARG A 1 84 ? -12.500 7.486 0.286 1.00 95.88 84 ARG A O 1
ATOM 640 N N . ALA A 1 85 ? -12.704 7.120 -1.910 1.00 97.31 85 ALA A N 1
ATOM 641 C CA . ALA A 1 85 ? -13.766 8.107 -2.088 1.00 97.31 85 ALA A CA 1
ATOM 642 C C . ALA A 1 85 ? -15.068 7.702 -1.369 1.00 97.31 85 ALA A C 1
ATOM 644 O O . ALA A 1 85 ? -15.788 8.566 -0.875 1.00 97.31 85 ALA A O 1
ATOM 645 N N . ALA A 1 86 ? -15.357 6.400 -1.289 1.00 97.69 86 ALA A N 1
ATOM 646 C CA . ALA A 1 86 ? -16.532 5.866 -0.605 1.00 97.69 86 ALA A CA 1
ATOM 647 C C . ALA A 1 86 ? -16.360 5.770 0.922 1.00 97.69 86 ALA A C 1
ATOM 649 O O . ALA A 1 86 ? -17.342 5.902 1.653 1.00 97.69 86 ALA A O 1
ATOM 650 N N . PHE A 1 87 ? -15.133 5.555 1.410 1.00 96.12 87 PHE A N 1
ATOM 651 C CA . PHE A 1 87 ? -14.852 5.330 2.826 1.00 96.12 87 PHE A CA 1
ATOM 652 C C . PHE A 1 87 ? -13.728 6.240 3.346 1.00 96.12 87 PHE A C 1
ATOM 654 O O . PHE A 1 87 ? -12.586 6.151 2.888 1.00 96.12 87 PHE A O 1
ATOM 661 N N . PRO A 1 88 ? -14.007 7.093 4.348 1.00 93.62 88 PRO A N 1
ATOM 662 C CA . PRO A 1 88 ? -12.999 7.979 4.914 1.00 93.62 88 PRO A CA 1
ATOM 663 C C . PRO A 1 88 ? -11.972 7.207 5.755 1.00 93.62 88 PRO A C 1
ATOM 665 O O . PRO A 1 88 ? -12.267 6.159 6.333 1.00 93.62 88 PRO A O 1
ATOM 668 N N . GLU A 1 89 ? -10.784 7.799 5.916 1.00 91.81 89 GLU A N 1
ATOM 669 C CA . GLU A 1 89 ? -9.630 7.172 6.590 1.00 91.81 89 GLU A CA 1
ATOM 670 C C . GLU A 1 89 ? -9.904 6.715 8.015 1.00 91.81 89 GLU A C 1
ATOM 672 O O . GLU A 1 89 ? -9.364 5.718 8.477 1.00 91.81 89 GLU A O 1
ATOM 677 N N . LYS A 1 90 ? -10.771 7.443 8.720 1.00 91.31 90 LYS A N 1
ATOM 678 C CA . LYS A 1 90 ? -11.161 7.123 10.094 1.00 91.31 90 LYS A CA 1
ATOM 679 C C . LYS A 1 90 ? -11.878 5.774 10.234 1.00 91.31 90 LYS A C 1
ATOM 681 O O . LYS A 1 90 ? -12.003 5.292 11.351 1.00 91.31 90 LYS A O 1
ATOM 686 N N . HIS A 1 91 ? -12.383 5.203 9.138 1.00 92.62 91 HIS A N 1
ATOM 687 C CA . HIS A 1 91 ? -13.085 3.916 9.128 1.00 92.62 91 HIS A CA 1
ATOM 688 C C . HIS A 1 91 ? -12.314 2.848 8.355 1.00 92.62 91 HIS A C 1
ATOM 690 O O . HIS A 1 91 ? -12.231 1.708 8.813 1.00 92.62 91 HIS A O 1
ATOM 696 N N . VAL A 1 92 ? -11.760 3.223 7.197 1.00 96.25 92 VAL A N 1
ATOM 697 C CA . VAL A 1 92 ? -11.011 2.319 6.324 1.00 96.25 92 VAL A CA 1
ATOM 698 C C . VAL A 1 92 ? -9.653 2.932 6.004 1.00 96.25 92 VAL A C 1
ATOM 700 O O . VAL A 1 92 ? -9.548 3.930 5.286 1.00 96.25 92 VAL A O 1
ATOM 703 N N . THR A 1 93 ? -8.601 2.303 6.512 1.00 96.19 93 THR A N 1
ATOM 704 C CA . THR A 1 93 ? -7.229 2.580 6.098 1.00 96.19 93 THR A CA 1
ATOM 705 C C . THR A 1 93 ? -6.926 1.769 4.847 1.00 96.19 93 THR A C 1
ATOM 707 O O . THR A 1 93 ? -7.228 0.584 4.779 1.00 96.19 93 THR A O 1
ATOM 710 N N . ILE A 1 94 ? -6.308 2.399 3.854 1.00 97.50 94 ILE A N 1
ATOM 711 C CA . ILE A 1 94 ? -5.823 1.733 2.642 1.00 97.50 94 ILE A CA 1
ATOM 712 C C . ILE A 1 94 ? -4.336 2.026 2.581 1.00 97.50 94 ILE A C 1
ATOM 714 O O . ILE A 1 94 ? -3.972 3.191 2.705 1.00 97.50 94 ILE A O 1
ATOM 718 N N . VAL A 1 95 ? -3.506 1.010 2.389 1.00 97.38 95 VAL A N 1
ATOM 719 C CA . VAL A 1 95 ? -2.065 1.156 2.191 1.00 97.38 95 VAL A CA 1
ATOM 720 C C . VAL A 1 95 ? -1.624 0.252 1.047 1.00 97.38 95 VAL A C 1
ATOM 722 O O . VAL A 1 95 ? -2.024 -0.910 0.975 1.00 97.38 95 VAL A O 1
ATOM 725 N N . ALA A 1 96 ? -0.819 0.790 0.134 1.00 97.25 96 ALA A N 1
ATOM 726 C CA . ALA A 1 96 ? -0.214 0.007 -0.933 1.00 97.25 96 ALA A CA 1
ATOM 727 C C . ALA A 1 96 ? 1.273 -0.214 -0.657 1.00 97.25 96 ALA A C 1
ATOM 729 O O . ALA A 1 96 ? 1.999 0.739 -0.384 1.00 97.25 96 ALA A O 1
ATOM 730 N N . LEU A 1 97 ? 1.719 -1.463 -0.734 1.00 96.06 97 LEU A N 1
ATOM 731 C CA . LEU A 1 97 ? 3.062 -1.895 -0.371 1.00 96.06 97 LEU A CA 1
ATOM 732 C C . LEU A 1 97 ? 3.795 -2.409 -1.604 1.00 96.06 97 LEU A C 1
ATOM 734 O O . LEU A 1 97 ? 3.353 -3.349 -2.272 1.00 96.06 97 LEU A O 1
ATOM 738 N N . ASN A 1 98 ? 4.916 -1.768 -1.909 1.00 94.19 98 ASN A N 1
ATOM 739 C CA . ASN A 1 98 ? 5.740 -2.139 -3.043 1.00 94.19 98 ASN A CA 1
ATOM 740 C C . ASN A 1 98 ? 6.461 -3.471 -2.775 1.00 94.19 98 ASN A C 1
ATOM 742 O O . ASN A 1 98 ? 7.212 -3.600 -1.810 1.00 94.19 98 ASN A O 1
ATOM 746 N N . LEU A 1 99 ? 6.274 -4.442 -3.665 1.00 91.69 99 LEU A N 1
ATOM 747 C CA . LEU A 1 99 ? 6.991 -5.715 -3.704 1.00 91.69 99 LEU A CA 1
ATOM 748 C C . LEU A 1 99 ? 7.567 -5.949 -5.098 1.00 91.69 99 LEU A C 1
ATOM 750 O O . LEU A 1 99 ? 7.128 -5.357 -6.075 1.00 91.69 99 LEU A O 1
ATOM 754 N N . PHE A 1 100 ? 8.560 -6.835 -5.192 1.00 84.62 100 PHE A N 1
ATOM 755 C CA . PHE A 1 100 ? 9.170 -7.260 -6.463 1.00 84.62 100 PHE A CA 1
ATOM 756 C C . PHE A 1 100 ? 9.758 -6.127 -7.325 1.00 84.62 100 PHE A C 1
ATOM 758 O O . PHE A 1 100 ? 10.021 -6.298 -8.516 1.00 84.62 100 PHE A O 1
ATOM 765 N N . GLU A 1 101 ? 9.991 -4.963 -6.727 1.00 81.56 101 GLU A N 1
ATOM 766 C CA . GLU A 1 101 ? 10.644 -3.824 -7.354 1.00 81.56 101 GLU A CA 1
ATOM 767 C C . GLU A 1 101 ? 11.584 -3.177 -6.336 1.00 81.56 101 GLU A C 1
ATOM 769 O O . GLU A 1 101 ? 11.160 -2.491 -5.411 1.00 81.56 101 GLU A O 1
ATOM 774 N N . GLY A 1 102 ? 12.880 -3.460 -6.475 1.00 69.25 102 GLY A N 1
ATOM 775 C CA . GLY A 1 102 ? 13.943 -2.786 -5.730 1.00 69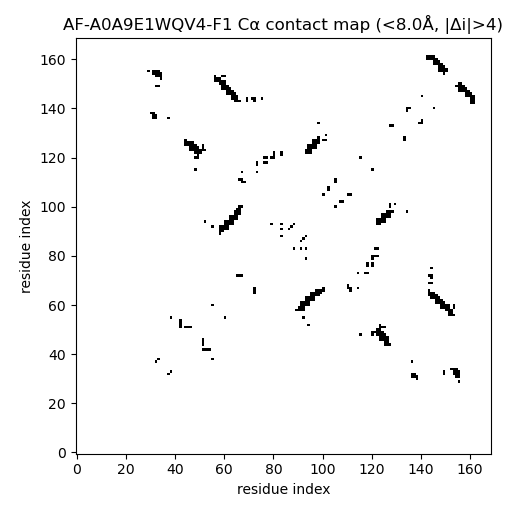.25 102 GLY A CA 1
ATOM 776 C C . GLY A 1 102 ? 14.589 -1.675 -6.558 1.00 69.25 102 GLY A C 1
ATOM 777 O O . GLY A 1 102 ? 14.324 -1.536 -7.751 1.00 69.25 102 GLY A O 1
ATOM 778 N N . TYR A 1 103 ? 15.513 -0.930 -5.951 1.00 53.59 103 TYR A N 1
ATOM 779 C CA . TYR A 1 103 ? 16.212 0.182 -6.612 1.00 53.59 103 TYR A CA 1
ATOM 780 C C . TYR A 1 103 ? 16.937 -0.239 -7.908 1.00 53.59 103 TYR A C 1
ATOM 782 O O . TYR A 1 103 ? 16.964 0.507 -8.881 1.00 53.59 103 TYR A O 1
ATOM 790 N N . SER A 1 104 ? 17.469 -1.466 -7.957 1.00 55.78 104 SER A N 1
ATOM 791 C CA . SER A 1 104 ? 18.118 -2.023 -9.155 1.00 55.78 104 SER A CA 1
ATOM 792 C C . SER A 1 104 ? 17.138 -2.366 -10.284 1.00 55.78 104 SER A C 1
ATOM 794 O O . SER A 1 104 ? 17.539 -2.415 -11.443 1.00 55.78 104 SER A O 1
ATOM 796 N N . ALA A 1 105 ? 15.864 -2.617 -9.963 1.00 67.12 105 ALA A N 1
ATOM 797 C CA . ALA A 1 105 ? 14.826 -2.954 -10.938 1.00 67.12 105 ALA A CA 1
ATOM 798 C C . ALA A 1 105 ? 14.203 -1.707 -11.593 1.00 67.12 105 ALA A C 1
ATOM 800 O O . ALA A 1 105 ? 13.704 -1.814 -12.714 1.00 67.12 105 ALA A O 1
ATOM 801 N N . ASP A 1 106 ? 14.276 -0.539 -10.939 1.00 74.56 106 ASP A N 1
ATOM 802 C CA . ASP A 1 106 ? 13.902 0.779 -11.479 1.00 74.56 106 ASP A CA 1
ATOM 803 C C . ASP A 1 106 ? 14.973 1.845 -11.158 1.00 74.56 106 ASP A C 1
ATOM 805 O O . ASP A 1 106 ? 14.755 2.717 -10.309 1.00 74.56 106 ASP A O 1
ATOM 809 N N . PRO A 1 107 ? 16.151 1.795 -11.815 1.00 66.12 107 PRO A N 1
ATOM 810 C CA . PRO A 1 107 ? 17.217 2.764 -11.584 1.00 66.12 107 PRO A CA 1
ATOM 811 C C . PRO A 1 107 ? 16.716 4.193 -11.821 1.00 66.12 107 PRO A C 1
ATOM 813 O O . PRO A 1 107 ? 16.288 4.548 -12.918 1.00 66.12 107 PRO A O 1
ATOM 816 N N . GLY A 1 108 ? 16.754 5.020 -10.775 1.00 72.56 108 GLY A N 1
ATOM 817 C CA . GLY A 1 108 ? 16.276 6.404 -10.827 1.00 72.56 108 GLY A CA 1
ATOM 818 C C . GLY A 1 108 ? 14.760 6.583 -10.672 1.00 72.56 108 GLY A C 1
ATOM 819 O O . GLY A 1 108 ? 14.280 7.699 -10.852 1.00 72.56 108 GLY A O 1
ATOM 820 N N . GLY A 1 109 ? 13.993 5.533 -10.349 1.00 82.06 109 GLY A N 1
ATOM 821 C CA . GLY A 1 109 ? 12.588 5.651 -9.926 1.00 82.06 109 GLY A CA 1
ATOM 822 C C . GLY A 1 109 ? 11.615 6.137 -11.009 1.00 82.06 109 GLY A C 1
ATOM 823 O O . GLY A 1 109 ? 10.527 6.637 -10.700 1.00 82.06 109 GLY A O 1
ATOM 824 N N . THR A 1 110 ? 12.003 6.071 -12.286 1.00 88.88 110 THR A N 1
ATOM 825 C CA . THR A 1 110 ? 11.218 6.657 -13.384 1.00 88.88 110 THR A CA 1
ATOM 826 C C . THR A 1 110 ? 9.910 5.899 -13.607 1.00 88.88 110 THR A C 1
ATOM 828 O O . THR A 1 110 ? 8.884 6.513 -13.916 1.00 88.88 110 THR A O 1
ATOM 831 N N . ARG A 1 111 ? 9.912 4.572 -13.447 1.00 91.44 111 ARG A N 1
ATOM 832 C CA . ARG A 1 111 ? 8.711 3.747 -13.615 1.00 91.44 111 ARG A CA 1
ATOM 833 C C . ARG A 1 111 ? 7.737 3.958 -12.471 1.00 91.44 111 ARG A C 1
ATOM 835 O O . ARG A 1 111 ? 6.566 4.227 -12.741 1.00 91.44 111 ARG A O 1
ATOM 842 N N . MET A 1 112 ? 8.236 3.962 -11.235 1.00 93.56 112 MET A N 1
ATOM 843 C CA . MET A 1 112 ? 7.434 4.291 -10.058 1.00 93.56 112 MET A CA 1
ATOM 844 C C . MET A 1 112 ? 6.802 5.680 -10.197 1.00 93.56 112 MET A C 1
ATOM 846 O O . MET A 1 112 ? 5.591 5.832 -10.048 1.00 93.56 112 MET A O 1
ATOM 850 N N . SER A 1 113 ? 7.586 6.682 -10.605 1.00 93.56 113 SER A N 1
ATOM 851 C CA . SER A 1 113 ? 7.090 8.049 -10.816 1.00 93.56 113 SER A CA 1
ATOM 852 C C . SER A 1 113 ? 5.963 8.114 -11.854 1.00 93.56 113 SER A C 1
ATOM 854 O O . SER A 1 113 ? 4.943 8.767 -11.630 1.00 93.56 113 SER A O 1
ATOM 856 N N . ARG A 1 114 ? 6.099 7.403 -12.983 1.00 94.81 114 ARG A N 1
ATOM 857 C CA . ARG A 1 114 ? 5.051 7.327 -14.019 1.00 94.81 114 ARG A CA 1
ATOM 858 C C . ARG A 1 114 ? 3.798 6.615 -13.520 1.00 94.81 114 ARG A C 1
ATOM 860 O O . ARG A 1 114 ? 2.693 7.080 -13.788 1.00 94.81 114 ARG A O 1
ATOM 867 N N . PHE A 1 115 ? 3.964 5.512 -12.795 1.00 96.06 115 PHE A N 1
ATOM 868 C CA . PHE A 1 115 ? 2.852 4.759 -12.224 1.00 96.06 115 PHE A CA 1
ATOM 869 C C . PHE A 1 115 ? 2.046 5.619 -11.245 1.00 96.06 115 PHE A C 1
ATOM 871 O O . PHE A 1 115 ? 0.822 5.700 -11.362 1.00 96.06 115 PHE A O 1
ATOM 878 N N . LEU A 1 116 ? 2.720 6.335 -10.342 1.00 96.56 116 LEU A N 1
ATOM 879 C CA . LEU A 1 116 ? 2.083 7.247 -9.390 1.00 96.56 116 LEU A CA 1
ATOM 880 C C . LEU A 1 116 ? 1.394 8.427 -10.090 1.00 96.56 116 LEU A C 1
ATOM 882 O O . LEU A 1 116 ? 0.268 8.773 -9.738 1.00 96.56 116 LEU A O 1
ATOM 886 N N . ALA A 1 117 ? 2.010 9.007 -11.124 1.00 96.62 117 ALA A N 1
ATOM 887 C CA . ALA A 1 117 ? 1.398 10.085 -11.904 1.00 96.62 117 ALA A CA 1
ATOM 888 C C . ALA A 1 117 ? 0.147 9.630 -12.684 1.00 96.62 117 ALA A C 1
ATOM 890 O O . ALA A 1 117 ? -0.802 10.403 -12.843 1.00 96.62 117 ALA A O 1
ATOM 891 N N . GLY A 1 118 ? 0.141 8.384 -13.168 1.00 96.44 118 GLY A N 1
ATOM 892 C CA . GLY A 1 118 ? -0.978 7.796 -13.907 1.00 96.44 118 GLY A CA 1
ATOM 893 C C . GLY A 1 118 ? -2.128 7.325 -13.014 1.00 96.44 118 GLY A C 1
ATOM 894 O O . GLY A 1 118 ? -3.290 7.460 -13.392 1.00 96.44 118 GLY A O 1
ATOM 895 N N . THR A 1 119 ? -1.821 6.794 -11.829 1.00 97.31 119 THR A N 1
ATOM 896 C CA . THR A 1 119 ? -2.826 6.259 -10.894 1.00 97.31 119 THR A CA 1
ATOM 897 C C . THR A 1 119 ? -3.342 7.296 -9.904 1.00 97.31 119 THR A C 1
ATOM 899 O O . THR A 1 119 ? -4.498 7.201 -9.498 1.00 97.31 119 THR A O 1
ATOM 902 N N . LYS A 1 120 ? -2.524 8.297 -9.549 1.00 97.25 120 LYS A N 1
ATOM 903 C CA . LYS A 1 120 ? -2.841 9.375 -8.596 1.00 97.25 120 LYS A CA 1
ATOM 904 C C . LYS A 1 120 ? -3.478 8.826 -7.309 1.00 97.25 120 LYS A C 1
ATOM 906 O O . LYS A 1 120 ? -4.641 9.128 -7.036 1.00 97.25 120 LYS A O 1
ATOM 911 N N . PRO A 1 121 ? -2.772 7.959 -6.564 1.00 97.25 121 PRO A N 1
ATOM 912 C CA . PRO A 1 121 ? -3.329 7.328 -5.378 1.00 97.25 121 PRO A CA 1
ATOM 913 C C . PRO A 1 121 ? -3.683 8.385 -4.331 1.00 97.25 121 PRO A C 1
ATOM 915 O O . PRO A 1 121 ? -2.883 9.262 -4.016 1.00 97.25 121 PRO A O 1
ATOM 918 N N . THR A 1 122 ? -4.885 8.289 -3.771 1.00 96.06 122 THR A N 1
ATOM 919 C CA . THR A 1 122 ? -5.348 9.137 -2.658 1.00 96.06 122 THR A CA 1
ATOM 920 C C . THR A 1 122 ? -5.185 8.432 -1.309 1.00 96.06 122 THR A C 1
ATOM 922 O O . THR A 1 122 ? -5.956 8.645 -0.375 1.00 96.06 122 THR A O 1
ATOM 925 N N . PHE A 1 123 ? -4.228 7.516 -1.235 1.00 96.00 123 PHE A N 1
ATOM 926 C CA . PHE A 1 123 ? -3.895 6.698 -0.078 1.00 96.00 123 PHE A CA 1
ATOM 927 C C . PHE A 1 123 ? -2.377 6.467 -0.055 1.00 96.00 123 PHE A C 1
ATOM 929 O O . PHE A 1 123 ? -1.725 6.636 -1.090 1.00 96.00 123 PHE A O 1
ATOM 936 N N . PRO A 1 124 ? -1.799 6.093 1.095 1.00 96.44 124 PRO A N 1
ATOM 937 C CA . PRO A 1 124 ? -0.355 5.949 1.217 1.00 96.44 124 PRO A CA 1
ATOM 938 C C . PRO A 1 124 ? 0.181 4.796 0.373 1.00 96.44 124 PRO A C 1
ATOM 940 O O . PRO A 1 124 ? -0.357 3.685 0.380 1.00 96.44 124 PRO A O 1
ATOM 943 N N . VAL A 1 125 ? 1.267 5.078 -0.339 1.00 96.50 125 VAL A N 1
ATOM 944 C CA . VAL A 1 125 ? 2.050 4.104 -1.094 1.00 96.50 125 VAL A CA 1
ATOM 945 C C . VAL A 1 125 ? 3.420 4.040 -0.454 1.00 96.50 125 VAL A C 1
ATOM 947 O O . VAL A 1 125 ? 4.122 5.049 -0.401 1.00 96.50 125 VAL A O 1
ATOM 950 N N . LEU A 1 126 ? 3.792 2.870 0.042 1.00 95.06 126 LEU A N 1
ATOM 951 C CA . LEU A 1 126 ? 5.008 2.660 0.811 1.00 95.06 126 LEU A CA 1
ATOM 952 C C . LEU A 1 126 ? 5.961 1.729 0.062 1.00 95.06 126 LEU A C 1
ATOM 954 O O . LEU A 1 126 ? 5.556 0.913 -0.773 1.00 95.06 126 LEU A O 1
ATOM 958 N N . GLY A 1 127 ? 7.246 1.878 0.369 1.00 92.38 127 GLY A N 1
ATOM 959 C CA . GLY A 1 127 ? 8.309 1.008 -0.108 1.00 92.38 127 GLY A CA 1
ATOM 960 C C . GLY A 1 127 ? 8.155 -0.431 0.382 1.00 92.38 127 GLY A C 1
ATOM 961 O O . GLY A 1 127 ? 7.252 -0.764 1.145 1.00 92.38 127 GLY A O 1
ATOM 962 N N . GLY A 1 128 ? 9.058 -1.291 -0.079 1.00 88.75 128 GLY A N 1
ATOM 963 C CA . GLY A 1 128 ? 9.154 -2.674 0.381 1.00 88.75 128 GLY A CA 1
ATOM 964 C C . GLY A 1 128 ? 10.302 -2.887 1.362 1.00 88.75 128 GLY A C 1
ATOM 965 O O . GLY A 1 128 ? 11.023 -1.956 1.717 1.00 88.75 128 GLY A O 1
ATOM 966 N N . MET A 1 129 ? 10.515 -4.150 1.728 1.00 88.06 129 MET A N 1
ATOM 967 C CA . MET A 1 129 ? 11.711 -4.610 2.436 1.00 88.06 129 MET A CA 1
ATOM 968 C C . MET A 1 129 ? 12.568 -5.459 1.494 1.00 88.06 129 MET A C 1
ATOM 970 O O . MET A 1 129 ? 12.041 -6.290 0.753 1.00 88.06 129 MET A O 1
ATOM 974 N N . ALA A 1 130 ? 13.884 -5.243 1.503 1.00 82.62 130 ALA A N 1
ATOM 975 C CA . ALA A 1 130 ? 14.803 -5.915 0.581 1.00 82.62 130 ALA A CA 1
ATOM 976 C C . ALA A 1 130 ? 15.058 -7.394 0.928 1.00 82.62 130 ALA A C 1
ATOM 978 O O . ALA A 1 130 ? 15.497 -8.154 0.071 1.00 82.62 130 ALA A O 1
ATOM 979 N N . ASP A 1 131 ? 14.787 -7.798 2.168 1.00 87.62 131 ASP A N 1
ATOM 980 C CA . ASP A 1 131 ? 15.055 -9.132 2.717 1.00 87.62 131 ASP A CA 1
ATOM 981 C C . ASP A 1 131 ? 13.890 -10.126 2.537 1.00 87.62 131 ASP A C 1
ATOM 983 O O . ASP A 1 131 ? 13.995 -11.281 2.939 1.00 87.62 131 ASP A O 1
ATOM 987 N N . GLY A 1 132 ? 12.775 -9.693 1.937 1.00 86.81 132 GLY A N 1
ATOM 988 C CA . GLY A 1 132 ? 11.581 -10.521 1.745 1.00 86.81 132 GLY A CA 1
ATOM 989 C C . GLY A 1 132 ? 10.700 -10.680 2.990 1.00 86.81 132 GLY A C 1
ATOM 990 O O . GLY A 1 132 ? 9.623 -11.270 2.883 1.00 86.81 132 GLY A O 1
ATOM 991 N N . THR A 1 133 ? 11.081 -10.100 4.134 1.00 91.50 133 THR A N 1
ATOM 992 C CA . THR A 1 133 ? 10.322 -10.167 5.395 1.00 91.50 133 THR A CA 1
ATOM 993 C C . THR A 1 133 ? 8.884 -9.687 5.212 1.00 91.50 133 THR A C 1
ATOM 995 O O . THR A 1 133 ? 7.941 -10.326 5.682 1.00 91.50 133 THR A O 1
ATOM 998 N N . LEU A 1 134 ? 8.698 -8.618 4.432 1.00 91.88 134 LEU A N 1
ATOM 999 C CA . LEU A 1 134 ? 7.371 -8.085 4.153 1.00 91.88 134 LEU A CA 1
ATOM 1000 C C . LEU A 1 134 ? 6.467 -9.089 3.428 1.00 91.88 134 LEU A C 1
ATOM 1002 O O . LEU A 1 134 ? 5.286 -9.160 3.730 1.00 91.88 134 LEU A O 1
ATOM 1006 N N . ALA A 1 135 ? 6.987 -9.884 2.492 1.00 92.12 135 ALA A N 1
ATOM 1007 C CA . ALA A 1 135 ? 6.181 -10.909 1.830 1.00 92.12 135 ALA A CA 1
ATOM 1008 C C . ALA A 1 135 ? 5.890 -12.088 2.773 1.00 92.12 135 ALA A C 1
ATOM 1010 O O . ALA A 1 135 ? 4.793 -12.646 2.732 1.00 92.12 135 ALA A O 1
ATOM 1011 N N . ALA A 1 136 ? 6.846 -12.444 3.638 1.00 92.38 136 ALA A N 1
ATOM 1012 C CA . ALA A 1 136 ? 6.714 -13.534 4.602 1.00 92.38 136 ALA A CA 1
ATOM 1013 C C . ALA A 1 136 ? 5.620 -13.275 5.652 1.00 92.38 136 ALA A C 1
ATOM 1015 O O . ALA A 1 136 ? 4.827 -14.175 5.921 1.00 92.38 136 ALA A O 1
ATOM 1016 N N . TRP A 1 137 ? 5.500 -12.048 6.180 1.00 93.81 137 TRP A N 1
ATOM 1017 C CA . TRP A 1 137 ? 4.417 -11.687 7.115 1.00 93.81 137 TRP A CA 1
ATOM 1018 C C . TRP A 1 137 ? 3.014 -11.873 6.536 1.00 93.81 137 TRP A C 1
ATOM 1020 O O . TRP A 1 137 ? 2.057 -12.079 7.274 1.00 93.81 137 TRP A O 1
ATOM 1030 N N . PHE A 1 138 ? 2.894 -11.843 5.211 1.00 94.12 138 PHE A N 1
ATOM 1031 C CA . PHE A 1 138 ? 1.633 -12.007 4.501 1.00 94.12 138 PHE A CA 1
ATOM 1032 C C . PHE A 1 138 ? 1.552 -13.361 3.789 1.00 94.12 138 PHE A C 1
ATOM 1034 O O . PHE A 1 138 ? 0.952 -13.469 2.719 1.00 94.12 138 PHE A O 1
ATOM 1041 N N . GLY A 1 139 ? 2.161 -14.395 4.378 1.00 91.06 139 GLY A N 1
ATOM 1042 C CA . GLY A 1 139 ? 2.030 -15.782 3.931 1.00 91.06 139 GLY A CA 1
ATOM 1043 C C . GLY A 1 139 ? 2.853 -16.140 2.694 1.00 91.06 139 GLY A C 1
ATOM 1044 O O . GLY A 1 139 ? 2.538 -17.123 2.033 1.00 91.06 139 GLY A O 1
ATOM 1045 N N . GLY A 1 140 ? 3.886 -15.359 2.368 1.00 90.00 140 GLY A N 1
ATOM 1046 C CA . GLY A 1 140 ? 4.726 -15.596 1.194 1.00 90.00 140 GLY A CA 1
ATOM 1047 C C . GLY A 1 140 ? 4.024 -15.164 -0.088 1.00 90.00 140 GLY A C 1
ATOM 1048 O O . GLY A 1 140 ? 3.572 -15.983 -0.879 1.00 90.00 140 GLY A O 1
ATOM 1049 N N . ILE A 1 141 ? 3.911 -13.854 -0.299 1.00 89.69 141 ILE A N 1
ATOM 1050 C CA . ILE A 1 141 ? 3.287 -13.319 -1.513 1.00 89.69 141 ILE A CA 1
ATOM 1051 C C . ILE A 1 141 ? 4.137 -13.689 -2.725 1.00 89.69 141 ILE A C 1
ATOM 1053 O O . ILE A 1 141 ? 5.283 -13.266 -2.829 1.00 89.69 141 ILE A O 1
ATOM 1057 N N . GLU A 1 142 ? 3.543 -14.424 -3.662 1.00 87.75 142 GLU A N 1
ATOM 1058 C CA . GLU A 1 142 ? 4.184 -14.828 -4.922 1.00 87.75 142 GLU A CA 1
ATOM 1059 C C . GLU A 1 142 ? 3.633 -14.073 -6.139 1.00 87.75 142 GLU A C 1
ATOM 1061 O O . GLU A 1 142 ? 4.197 -14.144 -7.2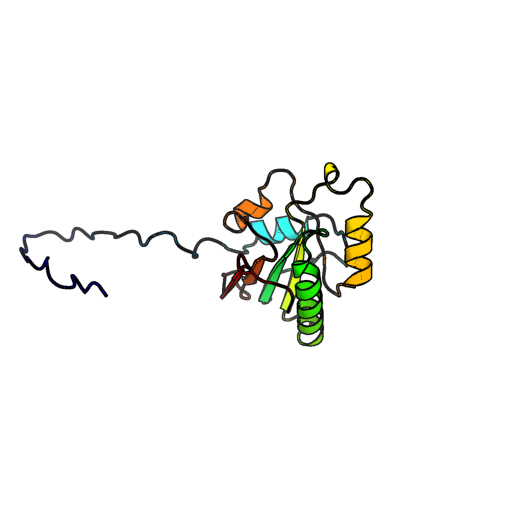30 1.00 87.75 142 GLU A O 1
ATOM 1066 N N . ARG A 1 143 ? 2.502 -13.368 -5.988 1.00 88.12 143 ARG A N 1
ATOM 1067 C CA . ARG A 1 143 ? 1.794 -12.720 -7.102 1.00 88.12 143 ARG A CA 1
ATOM 1068 C C . ARG A 1 143 ? 1.244 -11.355 -6.721 1.00 88.12 143 ARG A C 1
ATOM 1070 O O . ARG A 1 143 ? 0.845 -11.128 -5.582 1.00 88.12 143 ARG A O 1
ATOM 1077 N N . ILE A 1 144 ? 1.193 -10.466 -7.707 1.00 92.06 144 ILE A N 1
ATOM 1078 C CA . ILE A 1 144 ? 0.622 -9.124 -7.586 1.00 92.06 144 ILE A CA 1
ATOM 1079 C C . ILE A 1 144 ? -0.337 -8.824 -8.760 1.00 92.06 144 ILE A C 1
ATOM 1081 O O . ILE A 1 144 ? -0.096 -9.312 -9.867 1.00 92.06 144 ILE A O 1
ATOM 1085 N N . PRO A 1 145 ? -1.402 -8.027 -8.539 1.00 94.50 145 PRO A N 1
ATOM 1086 C CA . PRO A 1 145 ? -1.801 -7.496 -7.241 1.00 94.50 145 PRO A CA 1
ATOM 1087 C C . PRO A 1 145 ? -2.356 -8.594 -6.322 1.00 94.50 145 PRO A C 1
ATOM 1089 O O . PRO A 1 145 ? -3.049 -9.511 -6.768 1.00 94.50 145 PRO A O 1
ATOM 1092 N N . THR A 1 146 ? -2.039 -8.477 -5.035 1.00 95.25 146 THR A N 1
ATOM 1093 C CA . THR A 1 146 ? -2.665 -9.251 -3.955 1.00 95.25 146 THR A CA 1
ATOM 1094 C C . THR A 1 146 ? -3.197 -8.264 -2.932 1.00 95.25 146 THR A C 1
ATOM 1096 O O . THR A 1 146 ? -2.481 -7.345 -2.540 1.00 95.25 146 THR A O 1
ATOM 1099 N N . VAL A 1 147 ? -4.444 -8.439 -2.508 1.00 96.06 147 VAL A N 1
ATOM 1100 C CA . VAL A 1 147 ? -5.114 -7.548 -1.559 1.00 96.06 147 VAL A CA 1
ATOM 1101 C C . VAL A 1 147 ? -5.553 -8.339 -0.340 1.00 96.06 147 VAL A C 1
ATOM 1103 O O . VAL A 1 147 ? -6.201 -9.375 -0.469 1.00 96.06 147 VAL A O 1
ATOM 1106 N N . TYR A 1 148 ? -5.236 -7.818 0.838 1.00 96.94 148 TYR A N 1
ATOM 1107 C CA . TYR A 1 148 ? -5.734 -8.307 2.116 1.00 96.94 148 TYR A CA 1
ATOM 1108 C C . TYR A 1 148 ? -6.630 -7.252 2.753 1.00 96.94 148 TYR A C 1
ATOM 1110 O O . TYR A 1 148 ? -6.328 -6.059 2.712 1.00 96.94 148 TYR A O 1
ATOM 1118 N N . VAL A 1 149 ? -7.721 -7.696 3.367 1.00 97.50 149 VAL A N 1
ATOM 1119 C CA . VAL A 1 149 ? -8.603 -6.862 4.180 1.00 97.50 149 VAL A CA 1
ATOM 1120 C C . VAL A 1 149 ? -8.618 -7.423 5.588 1.00 97.50 149 VAL A C 1
ATOM 1122 O O . VAL A 1 149 ? -9.010 -8.570 5.803 1.00 97.50 149 VAL A O 1
ATOM 1125 N N . PHE A 1 150 ? -8.216 -6.595 6.541 1.00 97.31 150 PHE A N 1
ATOM 1126 C CA . PHE A 1 150 ? -8.210 -6.903 7.961 1.00 97.31 150 PHE A CA 1
ATOM 1127 C C . PHE A 1 150 ? -9.343 -6.168 8.666 1.00 97.31 150 PHE A C 1
ATOM 1129 O O . PHE A 1 150 ? -9.643 -5.015 8.344 1.00 97.31 150 PHE A O 1
ATOM 1136 N N . ASP A 1 151 ? -9.963 -6.829 9.639 1.00 96.62 151 ASP A N 1
ATOM 1137 C CA . ASP A 1 151 ? -10.907 -6.177 10.541 1.00 96.62 151 ASP A CA 1
ATOM 1138 C C . ASP A 1 151 ? -10.198 -5.224 11.524 1.00 96.62 151 ASP A C 1
ATOM 1140 O O . ASP A 1 151 ? -8.971 -5.135 11.567 1.00 96.62 151 ASP A O 1
ATOM 1144 N N . ALA A 1 152 ? -10.976 -4.512 12.345 1.00 95.69 152 ALA A N 1
ATOM 1145 C CA . ALA A 1 152 ? -10.454 -3.550 13.320 1.00 95.69 152 ALA A CA 1
ATOM 1146 C C . ALA A 1 152 ? -9.538 -4.164 14.399 1.00 95.69 152 ALA A C 1
ATOM 1148 O O . ALA A 1 152 ? -8.805 -3.429 15.063 1.00 95.69 152 ALA A O 1
ATOM 1149 N N . ALA A 1 153 ? -9.574 -5.489 14.583 1.00 94.81 153 ALA A N 1
ATOM 1150 C CA . ALA A 1 153 ? -8.679 -6.210 15.481 1.00 94.81 153 ALA A CA 1
ATOM 1151 C C . ALA 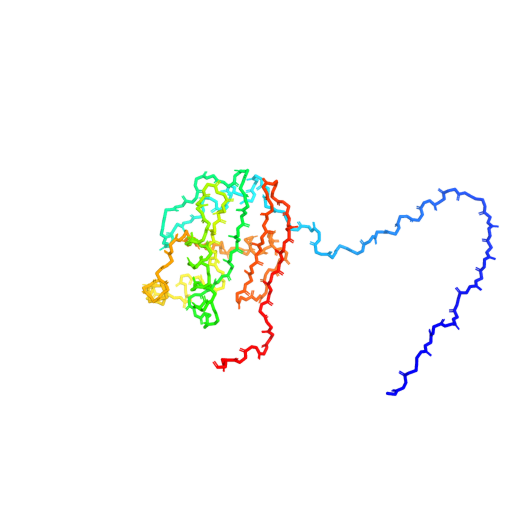A 1 153 ? -7.388 -6.663 14.774 1.00 94.81 153 ALA A C 1
ATOM 1153 O O . ALA A 1 153 ? -6.454 -7.098 15.442 1.00 94.81 153 ALA A O 1
ATOM 1154 N N . GLY A 1 154 ? -7.293 -6.518 13.448 1.00 95.50 154 GLY A N 1
ATOM 1155 C CA . GLY A 1 154 ? -6.167 -6.984 12.638 1.00 95.50 154 GLY A CA 1
ATOM 1156 C C . GLY A 1 154 ? -6.305 -8.422 12.154 1.00 95.50 154 GLY A C 1
ATOM 1157 O O . GLY A 1 154 ? -5.326 -8.998 11.685 1.00 95.50 154 GLY A O 1
ATOM 1158 N N . ARG A 1 155 ? -7.490 -9.029 12.271 1.00 95.69 155 ARG A N 1
ATOM 1159 C CA . ARG A 1 155 ? -7.730 -10.393 11.786 1.00 95.69 155 ARG A CA 1
ATOM 1160 C C . ARG A 1 155 ? -8.073 -10.354 10.308 1.00 95.69 155 ARG A C 1
ATOM 1162 O O . ARG A 1 155 ? -8.811 -9.470 9.869 1.00 95.69 155 ARG A O 1
ATOM 1169 N N . LEU A 1 156 ? -7.561 -11.317 9.548 1.00 95.81 156 LEU A N 1
ATOM 1170 C CA . LEU A 1 156 ? -7.859 -11.430 8.128 1.00 95.81 156 LEU A CA 1
ATOM 1171 C C . LEU A 1 156 ? -9.357 -11.692 7.916 1.00 95.81 156 LEU A C 1
ATOM 1173 O O . LEU A 1 156 ? -9.893 -12.697 8.374 1.00 95.81 156 LEU A O 1
ATOM 1177 N N . ALA A 1 157 ? -10.023 -10.781 7.213 1.00 95.56 157 ALA A N 1
ATOM 1178 C CA . ALA A 1 157 ? -11.431 -10.891 6.846 1.00 95.56 157 ALA A CA 1
ATOM 1179 C C . ALA A 1 157 ? -11.607 -11.322 5.384 1.00 95.56 157 ALA A C 1
ATOM 1181 O O . ALA A 1 157 ? -12.573 -12.007 5.053 1.00 95.56 157 ALA A O 1
ATOM 1182 N N . PHE A 1 158 ? -10.690 -10.914 4.502 1.00 93.50 158 PHE A N 1
ATOM 1183 C CA . PHE A 1 158 ? -10.745 -11.248 3.082 1.00 93.50 158 PHE A CA 1
ATOM 1184 C C . PHE A 1 158 ? -9.366 -11.175 2.423 1.00 93.50 158 PHE A C 1
ATOM 1186 O O . PHE A 1 158 ? -8.557 -10.309 2.753 1.00 93.50 158 PHE A O 1
ATOM 1193 N N . GLN A 1 159 ? -9.131 -12.051 1.448 1.00 92.88 159 GLN A N 1
ATOM 1194 C CA . GLN A 1 159 ? -7.942 -12.062 0.604 1.00 92.88 159 GLN A CA 1
ATOM 1195 C C . GLN A 1 159 ? -8.358 -12.191 -0.863 1.00 92.88 159 GLN A C 1
ATOM 1197 O O . GLN A 1 159 ? -9.193 -13.024 -1.210 1.00 92.88 159 GLN A O 1
ATOM 1202 N N . PHE A 1 160 ? -7.729 -11.401 -1.728 1.00 89.56 160 PHE A N 1
ATOM 1203 C CA . PHE A 1 160 ? -7.876 -11.482 -3.175 1.00 89.56 160 PHE A CA 1
ATOM 1204 C C . PHE A 1 160 ? -6.513 -11.598 -3.847 1.00 89.56 160 PHE A C 1
ATOM 1206 O O . PHE A 1 160 ? -5.615 -10.799 -3.593 1.00 89.56 160 PHE A O 1
ATOM 1213 N N . ILE A 1 161 ? -6.379 -12.582 -4.734 1.00 86.44 161 ILE A N 1
ATOM 1214 C CA . ILE A 1 161 ? -5.183 -12.819 -5.544 1.00 86.44 161 ILE A CA 1
ATOM 1215 C C . ILE A 1 161 ? -5.633 -12.854 -7.004 1.00 86.44 161 ILE A C 1
ATOM 1217 O O . ILE A 1 161 ? -6.515 -13.640 -7.350 1.00 86.44 161 ILE A O 1
ATOM 1221 N N . HIS A 1 162 ? -5.029 -12.037 -7.871 1.00 78.00 162 HIS A N 1
ATOM 1222 C CA . HIS A 1 162 ? -5.388 -12.020 -9.294 1.00 78.00 162 HIS A CA 1
ATOM 1223 C C . HIS A 1 162 ? -5.170 -13.392 -9.968 1.00 78.00 162 HIS A C 1
ATOM 1225 O O . HIS A 1 162 ? -4.192 -14.091 -9.686 1.00 78.00 162 HIS A O 1
ATOM 1231 N N . GLU A 1 163 ? -6.068 -13.806 -10.866 1.00 67.69 163 GLU A N 1
ATOM 1232 C CA . GLU A 1 163 ? -5.967 -15.079 -11.603 1.00 67.69 163 GLU A CA 1
ATOM 1233 C C . GLU A 1 163 ? -4.730 -15.126 -12.518 1.00 67.69 163 GLU A C 1
ATOM 1235 O O . GLU A 1 163 ? -4.220 -14.089 -12.941 1.00 67.69 163 GLU A O 1
ATOM 1240 N N . LYS A 1 164 ? -4.208 -16.332 -12.800 1.00 58.62 164 LYS A N 1
ATOM 1241 C CA . LYS A 1 164 ? -2.971 -16.517 -13.593 1.00 58.62 164 LYS A CA 1
ATOM 1242 C C . LYS A 1 164 ? -3.107 -16.020 -15.041 1.00 58.62 164 LYS A C 1
ATOM 1244 O O . LYS A 1 164 ? -2.101 -15.620 -15.615 1.00 58.62 164 LYS A O 1
ATOM 1249 N N . ASP A 1 165 ? -4.335 -15.948 -15.558 1.00 55.06 165 ASP A N 1
ATOM 1250 C CA . ASP A 1 165 ? -4.636 -15.678 -16.969 1.00 55.06 165 ASP A CA 1
ATOM 1251 C C . ASP A 1 165 ? -5.616 -14.506 -17.166 1.00 55.06 165 ASP A C 1
ATOM 1253 O O . ASP A 1 165 ? -6.377 -14.475 -18.134 1.00 55.06 165 ASP A O 1
ATOM 1257 N N . ALA A 1 166 ? -5.628 -13.528 -16.252 1.00 53.03 166 ALA A N 1
ATOM 1258 C CA . ALA A 1 166 ? -6.466 -12.337 -16.391 1.00 53.03 166 ALA A CA 1
ATOM 1259 C C . ALA A 1 166 ? -6.034 -11.503 -17.618 1.00 53.03 166 ALA A C 1
ATOM 1261 O O . ALA A 1 166 ? -5.174 -10.626 -17.542 1.00 53.03 166 ALA A O 1
ATOM 1262 N N . THR A 1 167 ? -6.619 -11.785 -18.782 1.00 38.12 167 THR A N 1
ATOM 1263 C CA . THR A 1 167 ? -6.442 -10.988 -20.000 1.00 38.12 167 THR A CA 1
ATOM 1264 C C . THR A 1 167 ? -7.190 -9.666 -19.868 1.00 38.12 167 THR A C 1
ATOM 1266 O O . THR A 1 167 ? -8.353 -9.666 -19.456 1.00 38.12 167 THR A O 1
ATOM 1269 N N . LYS A 1 168 ? -6.558 -8.552 -20.277 1.00 40.88 168 LYS A N 1
ATOM 1270 C CA . LYS A 1 168 ? -7.251 -7.275 -20.519 1.00 40.88 168 LYS A CA 1
ATOM 1271 C C . LYS A 1 168 ? -8.471 -7.553 -21.401 1.00 40.88 168 LYS A C 1
ATOM 1273 O O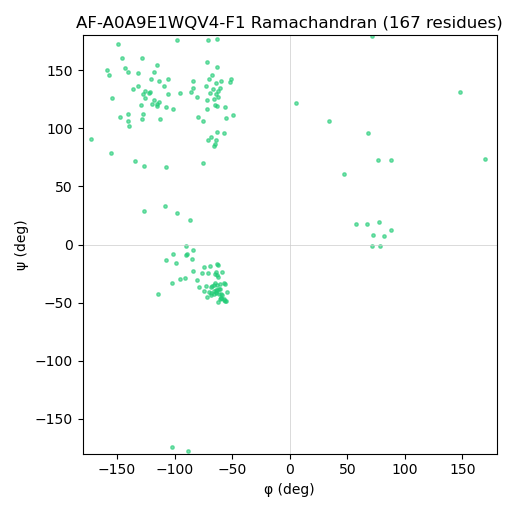 . LYS A 1 168 ? -8.293 -7.947 -22.552 1.00 40.88 168 LYS A O 1
ATOM 1278 N N . ARG A 1 169 ? -9.674 -7.403 -20.849 1.00 39.88 169 ARG A N 1
ATOM 1279 C CA . ARG A 1 169 ? -10.882 -7.264 -21.665 1.00 39.88 169 ARG A CA 1
ATOM 1280 C C . ARG A 1 169 ? -10.974 -5.844 -22.194 1.00 39.88 169 ARG A C 1
ATOM 1282 O O . ARG A 1 169 ? -10.561 -4.925 -21.450 1.00 39.88 169 ARG A O 1
#

Foldseek 3Di:
DDDDPPDDDDDDDDDDDPPVPPPPDPPDPFQQFCADVNVVVQLPFAFPDDDRDPDLAQEKEKEWEDALPDPVVLVVLLVQQVVCVVDPCVHYAYEYEYDPDDCVNPPPCPSVVVSCVSSVHPHTYGYYDPVCVNCVSRPRDPAPGKMFIAHNNRGTPDIDGDDPDPDDD

Nearest PDB structures (foldseek):
  2h1b-assembly2_B  TM=8.200E-01  e=2.171E-09  Bacillus subtilis
  1st9-assembly2_B  TM=8.299E-01  e=2.023E-08  Bacillus subtilis
  4grf-assembly1_A  TM=8.107E-01  e=3.202E-08  Phocaeicola vulgatus ATCC 8482
  2lrn-assembly1_A  TM=8.038E-01  e=7.478E-07  Bacteroides sp. 4_3_47FAA
  4k9z-assembly1_A  TM=7.668E-01  e=3.858E-06  Phocaeicola vulgatus ATCC 8482

Radius of gyration: 20.99 Å; Cα contacts (8 Å, |Δi|>4): 237; chains: 1; bounding box: 36×62×48 Å

pLDDT: mean 81.84, std 19.65, range [35.0, 98.06]

Secondary structure (DSSP, 8-state):
---------------S------------S---B--HHHHHHHHTSPEEESPPPS--TTSEEEEEEE-TT-HHHHHHHHHHHHHHHHS-TTTEEEEEEE-S--TTTSTTSHHHHHHHHHH--SS-EE---TTSHHHHHTT---SSSEEEEE-TTSBEEEEEE--TT----

Sequence (169 aa):
MHHYDMLKALCVIMILGPAVILTAAPAHASDVVFDDPVRRAVGDLTPLSGTPVADFAGKITVVSFFASWCTPCTDEFRQLNKLRAAFPEKHVTIVALNLFEGYSADPGGTRMSRFLAGTKPTFPVLGGMADGTLAAWFGGIERIPTVYVFDAAGRLAFQFIHEKDATKR

Solvent-accessible surface area (backbone atoms only — not comparable to full-atom values): 10358 Å² total; per-residue (Å²): 138,88,80,86,87,89,78,86,86,89,81,89,79,93,79,91,74,94,73,75,78,76,74,74,70,77,96,69,90,77,82,44,56,52,42,70,72,54,47,50,57,59,43,70,40,56,63,76,39,64,66,67,62,90,73,69,81,71,18,31,35,36,44,35,36,30,37,63,84,42,70,68,32,52,58,49,41,50,51,51,41,50,48,48,74,77,36,57,66,89,53,37,39,55,39,34,37,32,43,100,61,53,66,88,76,36,72,86,45,57,53,50,52,51,39,48,70,73,45,59,64,83,45,25,29,29,45,62,56,95,84,47,58,66,34,51,60,61,73,54,66,88,66,70,37,27,37,39,33,23,38,45,82,17,47,67,73,46,78,49,68,68,65,98,75,75,67,89,126

Mean predicted aligned error: 10.8 Å

=== Feature glossary ===
The record interleaves many kinds of information about one protein. Here is each kind framed as the question it answers.

Q: What are the backbone torsion angles?
A: φ (phi) and ψ (psi) are the two rotatable backbone dihedrals per residue: φ is the C(i-1)–N–Cα–C torsion, ψ is the N–Cα–C–N(i+1) torsion, both in degrees on (−180°, 180°]. α-helical residues cluster near (−60°, −45°); β-strand residues near (−120°, +130°). A Ramachandran plot is simply a scatter of (φ, ψ) for every residue.

Q: What is the amino-acid chain?
A: This is the polypeptide sequence — one letter per residue, N-terminus first. Length ranges from a few dozen residues for small domains to over a thousand for large multi-domain proteins.

Q: How mobile is each atom in the crystal?
A: For experimental (PDB) structures, the B-factor (temperature factor) quantifies the positional spread of each atom in the crystal — a combination of thermal vibration and static disorder — in units of Å². High B-factors mark flexible loops or poorly resolved regions; low B-factors mark the rigid, well-ordered core.

Q: Are the domains correctly placed relative to each other?
A: Predicted Aligned Error (PAE) is an AlphaFold confidence matrix: entry (i, j) is the expected error in the position of residue j, in ångströms, when the prediction is superimposed on the true structure at residue i. Low PAE within a block of residues means that block is internally rigid and well-predicted; high PAE between two blocks means their relative placement is uncertain even if each block individually is confident.

Q: How confident is the AlphaFold model at each residue?
A: pLDDT is the predicted lDDT-Cα score: AlphaFold's confidence that the local environment of each residue (all inter-atomic distances within 15 Å) is correctly placed. It is a per-residue number between 0 and 100, with higher meaning more reliable.

Q: What family and function is it annotated with?
A: Functional annotations link the protein to curated databases. InterPro entries identify conserved domains and families by matching the sequence against member-database signatures (Pfam, PROSITE, CDD, …). Gene Ontology (GO) terms describe molecular function, biological process, and cellular component in a controlled vocabulary. CATH places the structure in a hierarchical fold classification (Class/Architecture/Topology/Homologous-superfamily). The organism is the source species.

Q: How big and how compact is the whole molecule?
A: Three whole-structure scalars: the radius of gyration (RMS distance of Cα from centroid, in Å), the count of Cα–Cα contacts (pairs closer than 8 Å and separated by more than four residues in sequence — i.e. tertiary, not local, contacts), and the bounding-box dimensions. Together they distinguish compact globular folds from extended fibres or disordered chains.

Q: What known structures does this most resemble?
A: The Foldseek neighbor list gives the closest experimentally determined structures in the PDB, ranked by structural alignment. TM-score near 1 means near-identical fold; near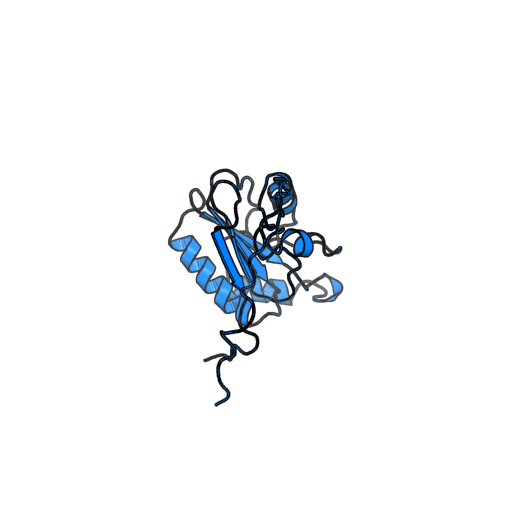 0.3 means only rough topology match. This is how one finds what a novel AlphaFold prediction most resembles in the solved-structure universe.

Q: Which residues are buried vs exposed?
A: SASA measures how much of the protein is reachable by solvent. It is computed by rolling a water-sized probe over the atomic surface and summing the exposed area (Å²). Per-residue SASA dist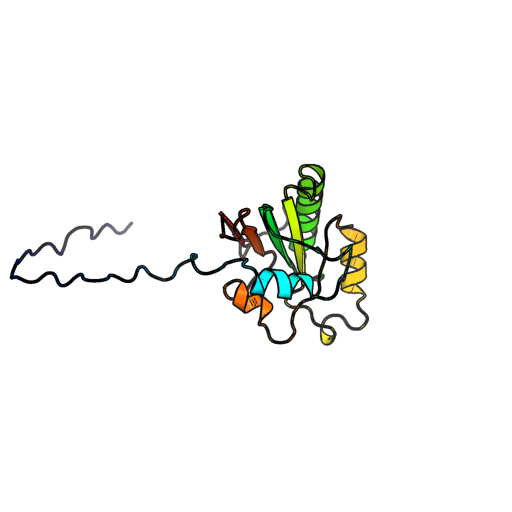inguishes core (buried, low SASA) from surface (exposed, high SASA) residues; total SASA is a whole-molecule size measure.

Q: Which residues are in helices, strands, or loops?
A: Eight-state secondary structure (DSSP): H is the canonical α-helix, G the tighter 3₁₀-helix, I the wider π-helix; E/B are β-structure, T and S are turns and bends, and '-' is everything else. DSSP derives these from the pattern of main-chain N–H···O=C hydrogen bonds, not from the sequence.

Q: Where is each backbone atom in 3D?
A: Structure coordinates are given as an mmCIF _atom_site loop: one row per atom with element, residue name, chain id, sequence number, and x/y/z position in Å. Only the four main-chain atoms per residue are included here; side chains are omitted to keep the record compact.

Q: What if only a Cα trace is available?
A: Three-state secondary structure (P-SEA) collapses the eight DSSP classes into helix (a), strand (b), and coil (c). P-SEA assigns these from Cα geometry alone — distances and angles — without requiring backbone oxygens, so it works on any Cα trace.

Q: What do the rendered images show?
A: The six renders are orthographic views along the three Cartesian axes in both directions. Representation (cartoon, sticks, or surface) and color scheme (sequence-rainbow or by-chain) vary across proteins so the training set covers all the common visualization conventions.

Q: What does the local fold look like, residue by residue?
A: Foldseek's 3Di representation compresses backbone geometry into a per-residue letter drawn from a learned twenty-state alphabet. It captures the tertiary interaction pattern around each residue — which residues are packed against it in space, regardless of where they are in sequence.

Q: What do the diagnostic plots show?
A: The contact map is a binary N×N matrix image: pixel (i, j) is dark where Cα_i and Cα_j are within 8 Å and |i−j|>4. Because the |i−j|>4 filter removes local helical contacts, off-diagonal stripes parallel to the main diagonal indicate parallel β-sheets; stripes perpendicular to it indicate antiparallel β-sheets. The Ramachandran plot scatters every residue's (φ, ψ) pair against the sterically allowed regions. The PAE heatmap renders the predicted-aligned-error matrix.